Protein AF-A0A3N4JAM5-F1 (afdb_monomer_lite)

pLDDT: mean 72.04, std 20.36, range [35.31, 97.44]

Radius of gyration: 29.3 Å; chains: 1; bounding box: 58×124×59 Å

Sequence (264 aa):
MNDTKEPDPPPESPELLLHPPLLLLQPSLPPPPFHQGQWWFSNKIHTRLTPSQHALLSTRPSPTASHSSSTSSPQPNKCRKLRPWLILSLLPNNKALVICSTTRENRGAAGLSPAQARSFLPIAPTPEFLGRAQVRVVLDERGVFVGRSLVFLEVVRVVCLGVFGGFIGAVGVLGGVEAMEGLERVWKGRREWVEENGGGGGGCDVNGGYTGGGGGGGGRGRGRGRGRGKGRGRGSWRGRGGVSNGSGSGSGSGGSSTCAHKTT

Foldseek 3Di:
DDPPDDDDDDDDDPPDDDDDPPPPPDPPDPADDDDAQFKFKFLQDDDDDDPVRVVLLDLDPPPDPPDDPPPPDPDPPPCSDTWIKGFLAQDPPQKTKIFTKDLRVVCAPVSGDPVSCLQKAAAPPADGDPPHDHQDFPFFPPCPRPRRMITGLVDIAMDHNVRTDHTGGGSDDPPDPSSVVSSVSSVVSNVVSCVVVPVPDPPPPNPPPPPPDPPDDDDDDDDPDDDDDDDDDDDDDDDDDDDDDDDDDDDDDDDDDDDDDDDD

Secondary structure (DSSP, 8-state):
-----PPPPPPPP---------------PPPPPP-TTEEEEESS------HHHHHHH--S----------------------EEEEEEEEETTTEEEEEEEE-GGGTGGGG--HHHHTTEEEBTTSPPBTTB--B--SEETT----S--EEEEEEEEEEEGGG--SEEEESS-TT-HHHHHHHHHHHHHHHHHHHHTTT------S----------------------------------------------------------

Organism: NCBI:txid1336337

Structure (mmCIF, N/CA/C/O backbone):
data_AF-A0A3N4JAM5-F1
#
_entry.id   AF-A0A3N4JAM5-F1
#
loop_
_atom_site.group_PDB
_atom_site.id
_atom_site.type_symbol
_atom_site.label_atom_id
_atom_site.label_alt_id
_atom_site.label_comp_id
_atom_site.label_asym_id
_atom_site.label_entity_id
_atom_site.label_seq_id
_atom_site.pdbx_PDB_ins_code
_atom_site.Cartn_x
_atom_site.Cartn_y
_atom_site.Cartn_z
_atom_site.occupancy
_atom_site.B_iso_or_equiv
_atom_site.auth_seq_id
_atom_site.auth_comp_id
_atom_site.auth_asym_id
_atom_site.auth_atom_id
_atom_site.pdbx_PDB_model_num
ATOM 1 N N . MET A 1 1 ? -29.656 -66.777 -17.138 1.00 51.31 1 MET A N 1
ATOM 2 C CA . MET A 1 1 ? -29.180 -65.856 -16.088 1.00 51.31 1 MET A CA 1
ATOM 3 C C . MET A 1 1 ? -29.737 -64.502 -16.468 1.00 51.31 1 MET A C 1
ATOM 5 O O . MET A 1 1 ? -29.328 -63.975 -17.491 1.00 51.31 1 MET A O 1
ATOM 9 N N . ASN A 1 2 ? -30.790 -64.059 -15.783 1.00 46.81 2 ASN A N 1
ATOM 10 C CA . ASN A 1 2 ? -31.481 -62.818 -16.124 1.00 46.81 2 ASN A CA 1
ATOM 11 C C . ASN A 1 2 ? -30.773 -61.677 -15.394 1.00 46.81 2 ASN A C 1
ATOM 13 O O . ASN A 1 2 ? -30.843 -61.610 -14.170 1.00 46.81 2 ASN A O 1
ATOM 17 N N . ASP A 1 3 ? -30.068 -60.841 -16.154 1.00 56.22 3 ASP A N 1
ATOM 18 C CA . ASP A 1 3 ? -29.455 -59.608 -15.667 1.00 56.22 3 ASP A CA 1
ATOM 19 C C . ASP A 1 3 ? -30.553 -58.607 -15.302 1.00 56.22 3 ASP A C 1
ATOM 21 O O . ASP A 1 3 ? -31.200 -58.000 -16.161 1.00 56.22 3 ASP A O 1
ATOM 25 N N . THR A 1 4 ? -30.781 -58.459 -14.000 1.00 64.19 4 THR A N 1
ATOM 26 C CA . THR A 1 4 ? -31.635 -57.422 -13.428 1.00 64.19 4 THR A CA 1
ATOM 27 C C . THR A 1 4 ? -30.900 -56.091 -13.544 1.00 64.19 4 THR A C 1
ATOM 29 O O . THR A 1 4 ? -30.055 -55.756 -12.717 1.00 64.19 4 THR A O 1
ATOM 32 N N . LYS A 1 5 ? -31.188 -55.351 -14.614 1.00 65.94 5 LYS A N 1
ATOM 33 C CA . LYS A 1 5 ? -30.647 -54.012 -14.848 1.00 65.94 5 LYS A CA 1
ATOM 34 C C . LYS A 1 5 ? -31.355 -53.021 -13.918 1.00 65.94 5 LYS A C 1
ATOM 36 O O . LYS A 1 5 ? -32.565 -52.830 -14.023 1.00 65.94 5 LYS A O 1
ATOM 41 N N . GLU A 1 6 ? -30.600 -52.458 -12.983 1.00 76.56 6 GLU A N 1
ATOM 42 C CA . GLU A 1 6 ? -31.072 -51.485 -11.997 1.00 76.56 6 GLU A CA 1
ATOM 43 C C . GLU A 1 6 ? -31.532 -50.188 -12.703 1.00 76.56 6 GLU A C 1
ATOM 45 O O . GLU A 1 6 ? -30.861 -49.744 -13.640 1.00 76.56 6 GLU A O 1
ATOM 50 N N . PRO A 1 7 ? -32.696 -49.614 -12.343 1.00 78.00 7 PRO A N 1
ATOM 51 C CA . PRO A 1 7 ? -33.226 -48.418 -12.993 1.00 78.00 7 PRO A CA 1
ATOM 52 C C . PRO A 1 7 ? -32.466 -47.151 -12.574 1.00 78.00 7 PRO A C 1
ATOM 54 O O . PRO A 1 7 ? -32.216 -46.935 -11.389 1.00 78.00 7 PRO A O 1
ATOM 57 N N . ASP A 1 8 ? -32.147 -46.298 -13.553 1.00 80.38 8 ASP A N 1
ATOM 58 C CA . ASP A 1 8 ? -31.490 -45.005 -13.334 1.00 80.38 8 ASP A CA 1
ATOM 59 C C . ASP A 1 8 ? -32.331 -44.083 -12.424 1.00 80.38 8 ASP A C 1
ATOM 61 O O . ASP A 1 8 ? -33.561 -44.025 -12.567 1.00 80.38 8 ASP A O 1
ATOM 65 N N . PRO A 1 9 ? -31.693 -43.335 -11.501 1.00 82.62 9 PRO A N 1
ATOM 66 C CA . PRO A 1 9 ? -32.391 -42.414 -10.615 1.00 82.62 9 PRO A CA 1
ATOM 67 C C . PRO A 1 9 ? -33.034 -41.255 -11.400 1.00 82.62 9 PRO A C 1
ATOM 69 O O . PRO A 1 9 ? -32.492 -40.807 -12.416 1.00 82.62 9 PRO A O 1
ATOM 72 N N . PRO A 1 10 ? -34.194 -40.748 -10.943 1.00 80.56 10 PRO A N 1
ATOM 73 C CA . PRO A 1 10 ? -34.916 -39.688 -11.633 1.00 80.56 10 PRO A CA 1
ATOM 74 C C . PRO A 1 10 ? -34.112 -38.376 -11.667 1.00 80.56 10 PRO A C 1
ATOM 76 O O . PRO A 1 10 ? -33.364 -38.089 -10.730 1.00 80.56 10 PRO A O 1
ATOM 79 N N . PRO A 1 11 ? -34.285 -37.553 -12.720 1.00 79.12 11 PRO A N 1
ATOM 80 C CA . PRO A 1 11 ? -33.601 -36.272 -12.847 1.00 79.12 11 PRO A CA 1
ATOM 81 C C . PRO A 1 11 ? -33.993 -35.334 -11.699 1.00 79.12 11 PRO A C 1
ATOM 83 O O . PRO A 1 11 ? -35.179 -35.100 -11.449 1.00 79.12 11 PRO A O 1
ATOM 86 N N . GLU A 1 12 ? -32.983 -34.801 -11.009 1.00 79.25 12 GLU A N 1
ATOM 87 C CA . GLU A 1 12 ? -33.149 -33.812 -9.947 1.00 79.25 12 GLU A CA 1
ATOM 88 C C . GLU A 1 12 ? -33.974 -32.623 -10.454 1.00 79.25 12 GLU A C 1
ATOM 90 O O . GLU A 1 12 ? -33.710 -32.037 -11.508 1.00 79.25 12 GLU A O 1
ATOM 95 N N . SER A 1 13 ? -35.028 -32.295 -9.709 1.00 71.38 13 SER A N 1
ATOM 96 C CA . SER A 1 13 ? -35.907 -31.173 -10.024 1.00 71.38 13 SER A CA 1
ATOM 97 C C . SER A 1 13 ? -35.147 -29.853 -9.842 1.00 71.38 13 SER A C 1
ATOM 99 O O . SER A 1 13 ? -34.449 -29.709 -8.839 1.00 71.38 13 SER A O 1
ATOM 101 N N . PRO A 1 14 ? -35.274 -28.873 -10.757 1.00 69.38 14 PRO A N 1
ATOM 102 C CA . PRO A 1 14 ? -34.606 -27.586 -10.615 1.00 69.38 14 PRO A CA 1
ATOM 103 C C . PRO A 1 14 ? -35.174 -26.857 -9.394 1.00 69.38 14 PRO A C 1
ATOM 105 O O . PRO A 1 14 ? -36.315 -26.390 -9.414 1.00 69.38 14 PRO A O 1
ATOM 108 N N . GLU A 1 15 ? -34.382 -26.786 -8.324 1.00 67.88 15 GLU A N 1
ATOM 109 C CA . GLU A 1 15 ? -34.718 -26.024 -7.128 1.00 67.88 15 GLU A CA 1
ATOM 110 C C . GLU A 1 15 ? -35.013 -24.573 -7.514 1.00 67.88 15 GLU A C 1
ATOM 112 O O . GLU A 1 15 ? -34.177 -23.840 -8.051 1.00 67.88 15 GLU A O 1
ATOM 117 N N . LEU A 1 16 ? -36.259 -24.176 -7.264 1.00 58.62 16 LEU A N 1
ATOM 118 C CA . LEU A 1 16 ? -36.740 -22.819 -7.433 1.00 58.62 16 LEU A CA 1
ATOM 119 C C . LEU A 1 16 ? -35.873 -21.882 -6.594 1.00 58.62 16 LEU A C 1
ATOM 121 O O . LEU A 1 16 ? -35.825 -21.983 -5.370 1.00 58.62 16 LEU A O 1
ATOM 125 N N . LEU A 1 17 ? -35.208 -20.971 -7.303 1.00 53.44 17 LEU A N 1
ATOM 126 C CA . LEU A 1 17 ? -34.390 -19.872 -6.808 1.00 53.44 17 LEU A CA 1
ATOM 127 C C . LEU A 1 17 ? -35.057 -19.176 -5.616 1.00 53.44 17 LEU A C 1
ATOM 129 O O . LEU A 1 17 ? -35.905 -18.296 -5.773 1.00 53.44 17 LEU A O 1
ATOM 133 N N . LEU A 1 18 ? -34.629 -19.575 -4.419 1.00 56.97 18 LEU A N 1
ATOM 134 C CA . LEU A 1 18 ? -34.866 -18.863 -3.176 1.00 56.97 18 LEU A CA 1
ATOM 135 C C . LEU A 1 18 ? -34.446 -17.407 -3.376 1.00 56.97 18 LEU A C 1
ATOM 137 O O . LEU A 1 18 ? -33.312 -17.108 -3.757 1.00 56.97 18 LEU A O 1
ATOM 141 N N . HIS A 1 19 ? -35.409 -16.515 -3.158 1.00 59.00 19 HIS A N 1
ATOM 142 C CA . HIS A 1 19 ? -35.247 -15.072 -3.218 1.00 59.00 19 HIS A CA 1
ATOM 143 C C . HIS A 1 19 ? -33.935 -14.640 -2.545 1.00 59.00 19 HIS A C 1
ATOM 145 O O . HIS A 1 19 ? -33.633 -15.132 -1.453 1.00 59.00 19 HIS A O 1
ATOM 151 N N . PRO A 1 20 ? -33.165 -13.711 -3.150 1.00 61.94 20 PRO A N 1
ATOM 152 C CA . PRO A 1 20 ? -31.975 -13.182 -2.505 1.00 61.94 20 PRO A CA 1
ATOM 153 C C . PRO A 1 20 ? -32.397 -12.646 -1.133 1.00 61.94 20 PRO A C 1
ATOM 155 O O . PRO A 1 20 ? -33.366 -11.878 -1.071 1.00 61.94 20 PRO A O 1
ATOM 158 N N . PRO A 1 21 ? -31.744 -13.071 -0.036 1.00 61.53 21 PRO A N 1
ATOM 159 C CA . PRO A 1 21 ? -32.116 -12.614 1.287 1.00 61.53 21 PRO A CA 1
ATOM 160 C C . PRO A 1 21 ? -32.086 -11.093 1.260 1.00 61.53 21 PRO A C 1
ATOM 162 O O . PRO A 1 21 ? -31.097 -10.489 0.835 1.00 61.53 21 PRO A O 1
ATOM 165 N N . LEU A 1 22 ? -33.202 -10.483 1.663 1.00 55.34 22 LEU A N 1
ATOM 166 C CA . LEU A 1 22 ? -33.263 -9.069 1.980 1.00 55.34 22 LEU A CA 1
ATOM 167 C C . LEU A 1 22 ? -32.175 -8.837 3.026 1.00 55.34 22 LEU A C 1
ATOM 169 O O . LEU A 1 22 ? -32.382 -9.115 4.207 1.00 55.34 22 LEU A O 1
ATOM 173 N N . LEU A 1 23 ? -30.997 -8.398 2.574 1.00 56.84 23 LEU A N 1
ATOM 174 C CA . LEU A 1 23 ? -29.908 -7.911 3.405 1.00 56.84 23 LEU A CA 1
ATOM 175 C C . LEU A 1 23 ? -30.418 -6.622 4.048 1.00 56.84 23 LEU A C 1
ATOM 177 O O . LEU A 1 23 ? -30.133 -5.509 3.607 1.00 56.84 23 LEU A O 1
ATOM 181 N N . LEU A 1 24 ? -31.280 -6.822 5.046 1.00 54.44 24 LEU A N 1
ATOM 182 C CA . LEU A 1 24 ? -31.768 -5.847 5.995 1.00 54.44 24 LEU A CA 1
ATOM 183 C C . LEU A 1 24 ? -30.576 -5.009 6.418 1.00 54.44 24 LEU A C 1
ATOM 185 O O . LEU A 1 24 ? -29.531 -5.567 6.753 1.00 54.44 24 LEU A O 1
ATOM 189 N N . LEU A 1 25 ? -30.756 -3.688 6.352 1.00 57.91 25 LEU A N 1
ATOM 190 C CA . LEU A 1 25 ? -29.804 -2.668 6.767 1.00 57.91 25 LEU A CA 1
ATOM 191 C C . LEU A 1 25 ? -29.197 -3.047 8.125 1.00 57.91 25 LEU A C 1
ATOM 193 O O . LEU A 1 25 ? -29.729 -2.679 9.172 1.00 57.91 25 LEU A O 1
ATOM 197 N N . GLN A 1 26 ? -28.091 -3.790 8.124 1.00 61.03 26 GLN A N 1
ATOM 198 C CA . GLN A 1 26 ? -27.333 -4.001 9.340 1.00 61.03 26 GLN A CA 1
ATOM 199 C C . GLN A 1 26 ? -26.781 -2.626 9.718 1.00 61.03 26 GLN A C 1
ATOM 201 O O . GLN A 1 26 ? -26.143 -1.985 8.872 1.00 61.03 26 GLN A O 1
ATOM 206 N N . PRO A 1 27 ? -27.058 -2.129 10.938 1.00 63.12 27 PRO A N 1
ATOM 207 C CA . PRO A 1 27 ? -26.469 -0.884 11.397 1.00 63.12 27 PRO A CA 1
ATOM 208 C C . PRO A 1 27 ? -24.959 -1.019 11.237 1.00 63.12 27 PRO A C 1
ATOM 210 O O . PRO A 1 27 ? -24.364 -1.976 11.733 1.00 63.12 27 PRO A O 1
ATOM 213 N N . SER A 1 28 ? -24.355 -0.109 10.469 1.00 68.94 28 SER A N 1
ATOM 214 C CA . SER A 1 28 ? -22.925 -0.167 10.196 1.00 68.94 28 SER A CA 1
ATOM 215 C C . SER A 1 28 ? -22.197 -0.130 11.533 1.00 68.94 28 SER A C 1
ATOM 217 O O . SER A 1 28 ? -22.274 0.884 12.235 1.00 68.94 28 SER A O 1
ATOM 219 N N . LEU A 1 29 ? -21.535 -1.231 11.897 1.00 74.44 29 LEU A N 1
ATOM 220 C CA . LEU A 1 29 ? -20.693 -1.281 13.085 1.00 74.44 29 LEU A CA 1
ATOM 221 C C . LEU A 1 29 ? -19.734 -0.081 13.059 1.00 74.44 29 LEU A C 1
ATOM 223 O O . LEU A 1 29 ? -19.284 0.313 11.973 1.00 74.44 29 LEU A O 1
ATOM 227 N N . PRO A 1 30 ? -19.445 0.538 14.218 1.00 81.69 30 PRO A N 1
ATOM 228 C CA . PRO A 1 30 ? -18.490 1.630 14.260 1.00 81.69 30 PRO A CA 1
ATOM 229 C C . PRO A 1 30 ? -17.163 1.157 13.648 1.00 81.69 30 PRO A C 1
ATOM 231 O O . PRO A 1 30 ? -16.768 0.007 13.863 1.00 81.69 30 PRO A O 1
ATOM 234 N N . PRO A 1 31 ? -16.480 2.010 12.865 1.00 80.12 31 PRO A N 1
ATOM 235 C CA . PRO A 1 31 ? -15.214 1.629 12.263 1.00 80.12 31 PRO A CA 1
ATOM 236 C C . PRO A 1 31 ? -14.219 1.233 13.363 1.00 80.12 31 PRO A C 1
ATOM 238 O O . PRO A 1 31 ? -14.199 1.876 14.420 1.00 80.12 31 PRO A O 1
ATOM 241 N N . PRO A 1 32 ? -13.393 0.196 13.136 1.00 86.62 32 PRO A N 1
ATOM 242 C CA . PRO A 1 32 ? -12.414 -0.221 14.125 1.00 86.62 32 PRO A CA 1
ATOM 243 C C . PRO A 1 32 ? -11.432 0.925 14.417 1.00 86.62 32 PRO A C 1
ATOM 245 O O . PRO A 1 32 ? -11.158 1.744 13.531 1.00 86.62 32 PRO A O 1
ATOM 248 N N . PRO A 1 33 ? -10.875 0.994 15.637 1.00 93.00 33 PRO A N 1
ATOM 249 C CA . PRO A 1 33 ? -9.813 1.942 15.943 1.00 93.00 33 PRO A CA 1
ATOM 250 C C . PRO A 1 33 ? -8.622 1.763 14.991 1.00 93.00 33 PRO A C 1
ATOM 252 O O . PRO A 1 33 ? -8.340 0.665 14.500 1.00 93.00 33 PRO A O 1
ATOM 255 N N . PHE A 1 34 ? -7.920 2.867 14.727 1.00 94.25 34 PHE A N 1
ATOM 256 C CA . PHE A 1 34 ? -6.742 2.852 13.868 1.00 94.25 34 PHE A CA 1
ATOM 257 C C . PHE A 1 34 ? -5.577 2.141 14.555 1.00 94.25 34 PHE A C 1
ATOM 259 O O . PHE A 1 34 ? -5.197 2.488 15.671 1.00 94.25 34 PHE A O 1
ATOM 266 N N . HIS A 1 35 ? -4.959 1.211 13.834 1.00 93.31 35 HIS A N 1
ATOM 267 C CA . HIS A 1 35 ? -3.776 0.475 14.258 1.00 93.31 35 HIS A CA 1
ATOM 268 C C . HIS A 1 35 ? -2.744 0.388 13.133 1.00 93.31 35 HIS A C 1
ATOM 270 O O . HIS A 1 35 ? -3.061 0.429 11.941 1.00 93.31 35 HIS A O 1
ATOM 276 N N . GLN A 1 36 ? -1.482 0.247 13.528 1.00 93.69 36 GLN A N 1
ATOM 277 C CA . GLN A 1 36 ? -0.397 -0.102 12.620 1.00 93.69 36 GLN A CA 1
ATOM 278 C C . GLN A 1 36 ? -0.670 -1.470 11.970 1.00 93.69 36 GLN A C 1
ATOM 280 O O . GLN A 1 36 ? -1.171 -2.380 12.624 1.00 93.69 36 GLN A O 1
ATOM 285 N N . GLY A 1 37 ? -0.380 -1.597 10.674 1.00 93.31 37 GLY A N 1
ATOM 286 C CA . GLY A 1 37 ? -0.680 -2.799 9.889 1.00 93.31 37 GLY A CA 1
ATOM 287 C C . GLY A 1 37 ? -2.071 -2.813 9.240 1.00 93.31 37 GLY A C 1
ATOM 288 O O . GLY A 1 37 ? -2.367 -3.712 8.457 1.00 93.31 37 GLY A O 1
ATOM 289 N N . GLN A 1 38 ? -2.932 -1.825 9.496 1.00 94.56 38 GLN A N 1
ATOM 290 C CA . GLN A 1 38 ? -4.255 -1.769 8.868 1.00 94.56 38 GLN A CA 1
ATOM 291 C C . GLN A 1 38 ? -4.242 -1.098 7.489 1.00 94.56 38 GLN A C 1
ATOM 293 O O . GLN A 1 38 ? -3.571 -0.086 7.268 1.00 94.56 38 GLN A O 1
ATOM 298 N N . TRP A 1 39 ? -5.069 -1.626 6.589 1.00 95.56 39 TRP A N 1
ATOM 299 C CA . TRP A 1 39 ? -5.388 -1.069 5.282 1.00 95.56 39 TRP A CA 1
ATOM 300 C C . TRP A 1 39 ? -6.701 -0.291 5.317 1.00 95.56 39 TRP A C 1
ATOM 302 O O . TRP A 1 39 ? -7.737 -0.787 5.762 1.00 95.56 39 TRP A O 1
ATOM 312 N N . TRP A 1 40 ? -6.662 0.915 4.762 1.00 96.44 40 TRP A N 1
ATOM 313 C CA . TRP A 1 40 ? -7.798 1.825 4.699 1.00 96.44 40 TRP A CA 1
ATOM 314 C C . TRP A 1 40 ? -7.927 2.446 3.317 1.00 96.44 40 TRP A C 1
ATOM 316 O O . TRP A 1 40 ? -6.936 2.758 2.653 1.00 96.44 40 TRP A O 1
ATOM 326 N N . PHE A 1 41 ? -9.157 2.691 2.880 1.00 95.94 41 PHE A N 1
ATOM 327 C CA . PHE A 1 41 ? -9.392 3.471 1.676 1.00 95.94 41 PHE A CA 1
ATOM 328 C C . PHE A 1 41 ? -9.230 4.966 1.949 1.00 95.94 41 PHE A C 1
ATOM 330 O O . PHE A 1 41 ? -9.684 5.483 2.966 1.00 95.94 41 PHE A O 1
ATOM 337 N N . SER A 1 42 ? -8.665 5.699 0.992 1.00 94.81 42 SER A N 1
ATOM 338 C CA . SER A 1 42 ? -8.790 7.156 0.949 1.00 94.81 42 SER A CA 1
ATOM 339 C C . SER A 1 42 ? -8.794 7.674 -0.486 1.00 94.81 42 SER A C 1
ATOM 341 O O . SER A 1 42 ? -8.027 7.220 -1.335 1.00 94.81 42 SER A O 1
ATOM 343 N N . ASN A 1 43 ? -9.658 8.653 -0.750 1.00 92.75 43 ASN A N 1
ATOM 344 C CA . ASN A 1 43 ? -9.663 9.479 -1.961 1.00 92.75 43 ASN A CA 1
ATOM 345 C C . ASN A 1 43 ? -9.190 10.920 -1.683 1.00 92.75 43 ASN A C 1
ATOM 347 O O . ASN A 1 43 ? -9.175 11.747 -2.594 1.00 92.75 43 ASN A O 1
ATOM 351 N N . LYS A 1 44 ? -8.825 11.222 -0.428 1.00 92.94 44 LYS A N 1
ATOM 352 C CA . LYS A 1 44 ? -8.402 12.553 0.038 1.00 92.94 44 LYS A CA 1
ATOM 353 C C . LYS A 1 44 ? -6.880 12.711 0.063 1.00 92.94 44 LYS A C 1
ATOM 355 O O . LYS A 1 44 ? -6.382 13.834 0.085 1.00 92.94 44 LYS A O 1
ATOM 360 N N . ILE A 1 45 ? -6.134 11.605 0.056 1.00 91.00 45 ILE A N 1
ATOM 361 C CA . ILE A 1 45 ? -4.670 11.629 0.010 1.00 91.00 45 ILE A CA 1
ATOM 362 C C . ILE A 1 45 ? -4.229 11.853 -1.437 1.00 91.00 45 ILE A C 1
ATOM 364 O O . ILE A 1 45 ? -4.330 10.968 -2.288 1.00 91.00 45 ILE A O 1
ATOM 368 N N . HIS A 1 46 ? -3.732 13.055 -1.720 1.00 85.75 46 HIS A N 1
ATOM 369 C CA . HIS A 1 46 ? -3.190 13.393 -3.030 1.00 85.75 46 HIS A CA 1
ATOM 370 C C . HIS A 1 46 ? -1.711 13.013 -3.123 1.00 85.75 46 HIS A C 1
ATOM 372 O O . HIS A 1 46 ? -0.858 13.572 -2.431 1.00 85.75 46 HIS A O 1
ATOM 378 N N . THR A 1 47 ? -1.388 12.111 -4.045 1.00 82.94 47 THR A N 1
ATOM 379 C CA . THR A 1 47 ? -0.002 11.803 -4.401 1.00 82.94 47 THR A CA 1
ATOM 380 C C . THR A 1 47 ? 0.360 12.522 -5.689 1.00 82.94 47 THR A C 1
ATOM 382 O O . THR A 1 47 ? -0.097 12.150 -6.768 1.00 82.94 47 THR A O 1
ATOM 385 N N . ARG A 1 48 ? 1.210 13.545 -5.583 1.00 81.75 48 ARG A N 1
ATOM 386 C CA . ARG A 1 48 ? 1.980 14.018 -6.735 1.00 81.75 48 ARG A CA 1
ATOM 387 C C . ARG A 1 48 ? 3.142 13.061 -6.932 1.00 81.75 48 ARG A C 1
ATOM 389 O O . ARG A 1 48 ? 3.972 12.927 -6.035 1.00 81.75 48 ARG A O 1
ATOM 396 N N . LEU A 1 49 ? 3.130 12.373 -8.063 1.00 81.25 49 LEU A N 1
ATOM 397 C CA . LEU A 1 49 ? 4.205 11.484 -8.464 1.00 81.25 49 LEU A CA 1
ATOM 398 C C . LEU A 1 49 ? 5.278 12.314 -9.167 1.00 81.25 49 LEU A C 1
ATOM 400 O O . LEU A 1 49 ? 4.956 13.218 -9.942 1.00 81.25 49 LEU A O 1
ATOM 404 N N . THR A 1 50 ? 6.542 12.015 -8.899 1.00 81.44 50 THR A N 1
ATOM 405 C CA . THR A 1 50 ? 7.656 12.573 -9.670 1.00 81.44 50 THR A CA 1
ATOM 406 C C . THR A 1 50 ? 7.583 12.091 -11.128 1.00 81.44 50 THR A C 1
ATOM 408 O O . THR A 1 50 ? 6.923 11.088 -11.416 1.00 81.44 50 THR A O 1
ATOM 411 N N . PRO A 1 51 ? 8.267 12.753 -12.078 1.00 79.19 51 PRO A N 1
ATOM 412 C CA . PRO A 1 51 ? 8.361 12.258 -13.452 1.00 79.19 51 PRO A CA 1
ATOM 413 C C . PRO A 1 51 ? 8.883 10.816 -13.537 1.00 79.19 51 PRO A C 1
ATOM 415 O O . PRO A 1 51 ? 8.326 10.012 -14.282 1.00 79.19 51 PRO A O 1
ATOM 418 N N . SER A 1 52 ? 9.877 10.458 -12.716 1.00 76.88 52 SER A N 1
ATOM 419 C CA . SER A 1 52 ? 10.388 9.085 -12.621 1.00 76.88 52 SER A CA 1
ATOM 420 C C . SER A 1 52 ? 9.311 8.107 -12.144 1.00 76.88 52 SER A C 1
ATOM 422 O O . SER A 1 52 ? 9.084 7.086 -12.782 1.00 76.88 52 SER A O 1
ATOM 424 N N . GLN A 1 53 ? 8.550 8.454 -11.105 1.00 83.56 53 GLN A N 1
ATOM 425 C CA . GLN A 1 53 ? 7.427 7.642 -10.624 1.00 83.56 53 GLN A CA 1
ATOM 426 C C . GLN A 1 53 ? 6.314 7.501 -11.664 1.00 83.56 53 GLN A C 1
ATOM 428 O O . GLN A 1 53 ? 5.721 6.432 -11.813 1.00 83.56 53 GLN A O 1
ATOM 433 N N . HIS A 1 54 ? 6.027 8.571 -12.405 1.00 81.56 54 HIS A N 1
ATOM 434 C CA . HIS A 1 54 ? 5.086 8.528 -13.517 1.00 81.56 54 HIS A CA 1
ATOM 435 C C . HIS A 1 54 ? 5.551 7.577 -14.619 1.00 81.56 54 HIS A C 1
ATOM 437 O O . HIS A 1 54 ? 4.731 6.805 -15.118 1.00 81.56 54 HIS A O 1
ATOM 443 N N . ALA A 1 55 ? 6.840 7.589 -14.961 1.00 77.69 55 ALA A N 1
ATOM 444 C CA . ALA A 1 55 ? 7.426 6.660 -15.922 1.00 77.69 55 ALA A CA 1
ATOM 445 C C . ALA A 1 55 ? 7.373 5.204 -15.424 1.00 77.69 55 ALA A C 1
ATOM 447 O O . ALA A 1 55 ? 7.077 4.298 -16.198 1.00 77.69 55 ALA A O 1
ATOM 448 N N . LEU A 1 56 ? 7.572 4.968 -14.123 1.00 74.50 56 LEU A N 1
ATOM 449 C CA . LEU A 1 56 ? 7.452 3.633 -13.528 1.00 74.50 56 LEU A CA 1
ATOM 450 C C . LEU A 1 56 ? 6.011 3.106 -13.560 1.00 74.50 56 LEU A C 1
ATOM 452 O O . LEU A 1 56 ? 5.776 1.929 -13.838 1.00 74.50 56 LEU A O 1
ATOM 456 N N . LEU A 1 57 ? 5.029 3.966 -13.289 1.00 73.94 57 LEU A N 1
ATOM 457 C CA . LEU A 1 57 ? 3.626 3.555 -13.267 1.00 73.94 57 LEU A CA 1
ATOM 458 C C . LEU A 1 57 ? 3.007 3.446 -14.659 1.00 73.94 57 LEU A C 1
ATOM 460 O O . LEU A 1 57 ? 2.149 2.583 -14.853 1.00 73.94 57 LEU A O 1
ATOM 464 N N . SER A 1 58 ? 3.448 4.255 -15.619 1.00 73.94 58 SER A N 1
ATOM 465 C CA . SER A 1 58 ? 2.937 4.220 -16.991 1.00 73.94 58 SER A CA 1
ATOM 466 C C . SER A 1 58 ? 3.426 2.949 -17.693 1.00 73.94 58 SER A C 1
ATOM 468 O O . SER A 1 58 ? 4.618 2.738 -17.874 1.00 73.94 58 SER A O 1
ATOM 470 N N . THR A 1 59 ? 2.504 2.048 -18.034 1.00 60.47 59 THR A N 1
ATOM 471 C CA . THR A 1 59 ? 2.764 0.829 -18.833 1.00 60.47 59 THR A CA 1
ATOM 472 C C . THR A 1 59 ? 2.929 1.134 -20.308 1.00 60.47 59 THR A C 1
ATOM 474 O O . THR A 1 59 ? 3.477 0.320 -21.048 1.00 60.47 59 THR A O 1
ATOM 477 N N . ARG A 1 60 ? 2.394 2.272 -20.754 1.00 61.72 60 ARG A N 1
ATOM 478 C CA . ARG A 1 60 ? 2.413 2.633 -22.156 1.00 61.72 60 ARG A CA 1
ATOM 479 C C . ARG A 1 60 ? 3.861 2.976 -22.503 1.00 61.72 60 ARG A C 1
ATOM 481 O O . ARG A 1 60 ? 4.369 3.935 -21.916 1.00 61.72 60 ARG A O 1
ATOM 488 N N . PRO A 1 61 ? 4.530 2.229 -23.407 1.00 56.50 61 PRO A N 1
ATOM 489 C CA . PRO A 1 61 ? 5.754 2.734 -24.003 1.00 56.50 61 PRO A CA 1
ATOM 490 C C . PRO A 1 61 ? 5.386 4.113 -24.525 1.00 56.50 61 PRO A C 1
ATOM 492 O O . PRO A 1 61 ? 4.430 4.241 -25.297 1.00 56.50 61 PRO A O 1
ATOM 495 N N . SER A 1 62 ? 6.025 5.148 -23.974 1.00 49.69 62 SER A N 1
ATOM 496 C CA . SER A 1 62 ? 5.829 6.511 -24.451 1.00 49.69 62 SER A CA 1
ATOM 497 C C . SER A 1 62 ? 6.005 6.413 -25.960 1.00 49.69 62 SER A C 1
ATOM 499 O O . SER A 1 62 ? 7.072 5.939 -26.360 1.00 49.69 62 SER A O 1
ATOM 501 N N . PRO A 1 63 ? 4.965 6.683 -26.776 1.00 51.78 63 PRO A N 1
ATOM 502 C CA . PRO A 1 63 ? 5.050 6.465 -28.209 1.00 51.78 63 PRO A CA 1
ATOM 503 C C . PRO A 1 63 ? 6.319 7.166 -28.661 1.00 51.78 63 PRO A C 1
ATOM 505 O O . PRO A 1 63 ? 6.509 8.350 -28.374 1.00 51.78 63 PRO A O 1
ATOM 508 N N . THR A 1 64 ? 7.237 6.370 -29.207 1.00 50.91 64 THR A N 1
ATOM 509 C CA . THR A 1 64 ? 8.525 6.816 -29.727 1.00 50.91 64 THR A CA 1
ATOM 510 C C . THR A 1 64 ? 8.292 8.117 -30.459 1.00 50.91 64 THR A C 1
ATOM 512 O O . THR A 1 64 ? 7.396 8.164 -31.297 1.00 50.91 64 THR A O 1
ATOM 515 N N . ALA A 1 65 ? 9.024 9.153 -30.053 1.00 49.19 65 ALA A N 1
ATOM 516 C CA . ALA A 1 65 ? 8.825 10.551 -30.397 1.00 49.19 65 ALA A CA 1
ATOM 517 C C . ALA A 1 65 ? 8.689 10.797 -31.912 1.00 49.19 65 ALA A C 1
ATOM 519 O O . ALA A 1 65 ? 9.605 11.279 -32.564 1.00 49.19 65 ALA A O 1
ATOM 520 N N . SER A 1 66 ? 7.529 10.507 -32.490 1.00 48.47 66 SER A N 1
ATOM 521 C CA . SER A 1 66 ? 7.171 10.909 -33.839 1.00 48.47 66 SER A CA 1
ATOM 522 C C . SER A 1 66 ? 6.592 12.315 -33.742 1.00 48.47 66 SER A C 1
ATOM 524 O O . SER A 1 66 ? 5.381 12.488 -33.671 1.00 48.47 66 SER A O 1
ATOM 526 N N . HIS A 1 67 ? 7.490 13.294 -33.611 1.00 46.78 67 HIS A N 1
ATOM 527 C CA . HIS A 1 67 ? 7.403 14.690 -34.066 1.00 46.78 67 HIS A CA 1
ATOM 528 C C . HIS A 1 67 ? 6.038 15.417 -34.125 1.00 46.78 67 HIS A C 1
ATOM 530 O O . HIS A 1 67 ? 5.865 16.306 -34.953 1.00 46.78 67 HIS A O 1
ATOM 536 N N . SER A 1 68 ? 5.076 15.147 -33.242 1.00 46.97 68 SER A N 1
ATOM 537 C CA . SER A 1 68 ? 3.895 16.002 -33.101 1.00 46.97 68 SER A CA 1
ATOM 538 C C . SER A 1 68 ? 4.144 17.012 -31.984 1.00 46.97 68 SER A C 1
ATOM 540 O O . SER A 1 68 ? 3.998 16.710 -30.799 1.00 46.97 68 SER A O 1
ATOM 542 N N . SER A 1 69 ? 4.532 18.221 -32.377 1.00 50.66 69 SER A N 1
ATOM 543 C CA . SER A 1 69 ? 4.717 19.427 -31.563 1.00 50.66 69 SER A CA 1
ATOM 544 C C . SER A 1 69 ? 3.403 19.964 -30.968 1.00 50.66 69 SER A C 1
ATOM 546 O O . SER A 1 69 ? 3.141 21.164 -30.977 1.00 50.66 69 SER A O 1
ATOM 548 N N . SER A 1 70 ? 2.551 19.094 -30.423 1.00 47.72 70 SER A N 1
ATOM 549 C CA . SER A 1 70 ? 1.411 19.532 -29.628 1.00 47.72 70 SER A CA 1
ATOM 550 C C . SER A 1 70 ? 1.892 19.812 -28.209 1.00 47.72 70 SER A C 1
ATOM 552 O O . SER A 1 70 ? 2.102 18.899 -27.411 1.00 47.72 70 SER A O 1
ATOM 554 N N . THR A 1 71 ? 2.059 21.094 -27.902 1.00 48.56 71 THR A N 1
ATOM 555 C CA . THR A 1 71 ? 2.186 21.694 -26.569 1.00 48.56 71 THR A CA 1
ATOM 556 C C . THR A 1 71 ? 0.935 21.412 -25.727 1.00 48.56 71 THR A C 1
ATOM 558 O O . THR A 1 71 ? 0.187 22.308 -25.346 1.00 48.56 71 THR A O 1
ATOM 561 N N . SER A 1 72 ? 0.661 20.142 -25.424 1.00 47.41 72 SER A N 1
ATOM 562 C CA . SER A 1 72 ? -0.359 19.787 -24.446 1.00 47.41 72 SER A CA 1
ATOM 563 C C . SER A 1 72 ? 0.209 20.100 -23.069 1.00 47.41 72 SER A C 1
ATOM 565 O O . SER A 1 72 ? 1.118 19.417 -22.591 1.00 47.41 72 SER A O 1
ATOM 567 N N . SER A 1 73 ? -0.298 21.167 -22.455 1.00 49.94 73 SER A N 1
ATOM 568 C CA . SER A 1 73 ? 0.017 21.523 -21.076 1.00 49.94 73 SER A CA 1
ATOM 569 C C . SER A 1 73 ? -0.158 20.300 -20.163 1.00 49.94 73 SER A C 1
ATOM 571 O O . SER A 1 73 ? -1.064 19.491 -20.396 1.00 49.94 73 SER A O 1
ATOM 573 N N . PRO A 1 74 ? 0.701 20.117 -19.143 1.00 51.38 74 PRO A N 1
ATOM 574 C CA . PRO A 1 74 ? 0.589 18.997 -18.219 1.00 51.38 74 PRO A CA 1
ATOM 575 C C . PRO A 1 74 ? -0.776 19.076 -17.536 1.00 51.38 74 PRO A C 1
ATOM 577 O O . PRO A 1 74 ? -0.988 19.899 -16.643 1.00 51.38 74 PRO A O 1
ATOM 580 N N . GLN A 1 75 ? -1.734 18.260 -17.988 1.00 50.38 75 GLN A N 1
ATOM 581 C CA . GLN A 1 75 ? -3.046 18.231 -17.362 1.00 50.38 75 GLN A CA 1
ATOM 582 C C . GLN A 1 75 ? -2.846 17.840 -15.894 1.00 50.38 75 GLN A C 1
ATOM 584 O O . GLN A 1 75 ? -2.229 16.807 -15.612 1.00 50.38 75 GLN A O 1
ATOM 589 N N . PRO A 1 76 ? -3.345 18.642 -14.938 1.00 54.97 76 PRO A N 1
ATOM 590 C CA . PRO A 1 76 ? -3.233 18.301 -13.533 1.00 54.97 76 PRO A CA 1
ATOM 591 C C . PRO A 1 76 ? -3.914 16.949 -13.322 1.00 54.97 76 PRO A C 1
ATOM 593 O O . PRO A 1 76 ? -5.073 16.781 -13.698 1.00 54.97 76 PRO A O 1
ATOM 596 N N . ASN A 1 77 ? -3.192 15.980 -12.752 1.00 48.12 77 ASN A N 1
ATOM 597 C CA . ASN A 1 77 ? -3.702 14.639 -12.465 1.00 48.12 77 ASN A CA 1
ATOM 598 C C . ASN A 1 77 ? -4.996 14.720 -11.633 1.00 48.12 77 ASN A C 1
ATOM 600 O O . ASN A 1 77 ? -4.958 14.762 -10.405 1.00 48.12 77 ASN A O 1
ATOM 604 N N . LYS A 1 78 ? -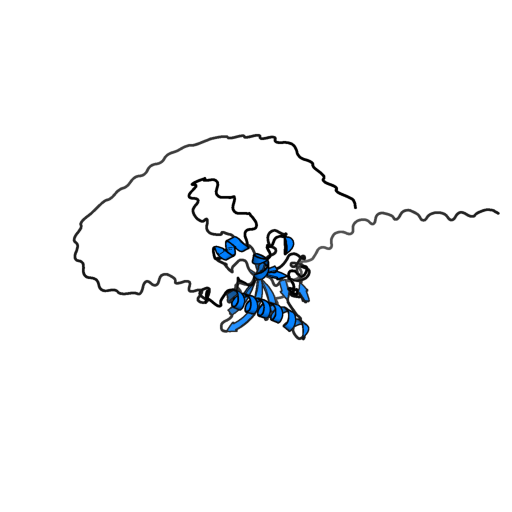6.163 14.696 -12.288 1.00 48.41 78 LYS A N 1
ATOM 605 C CA . LYS A 1 78 ? -7.500 14.685 -11.657 1.00 48.41 78 LYS A CA 1
ATOM 606 C C . LYS A 1 78 ? -7.872 13.306 -11.105 1.00 48.41 78 LYS A C 1
ATOM 608 O O . LYS A 1 78 ? -9.041 12.952 -10.991 1.00 48.41 78 LYS A O 1
ATOM 613 N N . CYS A 1 79 ? -6.884 12.490 -10.767 1.00 49.50 79 CYS A N 1
ATOM 614 C CA . CYS A 1 79 ? -7.095 11.113 -10.368 1.00 49.50 79 CYS A CA 1
ATOM 615 C C . CYS A 1 79 ? -7.385 11.044 -8.860 1.00 49.50 79 CYS A C 1
ATOM 617 O O . CYS A 1 79 ? -6.576 10.530 -8.090 1.00 49.50 79 CYS A O 1
ATOM 619 N N . ARG A 1 80 ? -8.556 11.551 -8.440 1.00 66.44 80 ARG A N 1
ATOM 620 C CA . ARG A 1 80 ? -9.151 11.355 -7.096 1.00 66.44 80 ARG A CA 1
ATOM 621 C C . ARG A 1 80 ? -9.650 9.913 -6.906 1.00 66.44 80 ARG A C 1
ATOM 623 O O . ARG A 1 80 ? -10.738 9.679 -6.385 1.00 66.44 80 ARG A O 1
ATOM 630 N N . LYS A 1 81 ? -8.903 8.932 -7.416 1.00 81.00 81 LYS A N 1
ATOM 631 C CA . LYS A 1 81 ? -9.272 7.521 -7.298 1.00 81.00 81 LYS A CA 1
ATOM 632 C C . LYS A 1 81 ? -9.159 7.113 -5.835 1.00 81.00 81 LYS A C 1
ATOM 634 O O . LYS A 1 81 ? -8.190 7.473 -5.168 1.00 81.00 81 LYS A O 1
ATOM 639 N N . LEU A 1 82 ? -10.152 6.367 -5.362 1.00 88.56 82 LEU A N 1
ATOM 640 C CA . LEU A 1 82 ? -10.101 5.698 -4.071 1.00 88.56 82 LEU A CA 1
ATOM 641 C C . LEU A 1 82 ? -8.926 4.713 -4.095 1.00 88.56 82 LEU A C 1
ATOM 643 O O . LEU A 1 82 ? -8.852 3.872 -4.991 1.00 88.56 82 LEU A O 1
ATOM 647 N N . ARG A 1 83 ? -7.980 4.856 -3.166 1.00 92.44 83 ARG A N 1
ATOM 648 C CA . ARG A 1 83 ? -6.775 4.017 -3.100 1.00 92.44 83 ARG A CA 1
ATOM 649 C C . ARG A 1 83 ? -6.667 3.338 -1.738 1.00 92.44 83 ARG A C 1
ATOM 651 O O . ARG A 1 83 ? -7.026 3.981 -0.750 1.00 92.44 83 ARG A O 1
ATOM 658 N N . PRO A 1 84 ? -6.176 2.090 -1.670 1.00 95.56 84 PRO A N 1
ATOM 659 C CA . PRO A 1 84 ? -5.838 1.458 -0.403 1.00 95.56 84 PRO A CA 1
ATOM 660 C C . PRO A 1 84 ? -4.490 1.978 0.115 1.00 95.56 84 PRO A C 1
ATOM 662 O O . PRO A 1 84 ? -3.496 2.008 -0.621 1.00 95.56 84 PRO A O 1
ATOM 665 N N . TRP A 1 85 ? -4.466 2.351 1.389 1.00 96.88 85 TRP A N 1
ATOM 666 C CA . TRP A 1 85 ? -3.313 2.865 2.122 1.00 96.88 85 TRP A CA 1
ATOM 667 C C . TRP A 1 85 ? -3.057 2.015 3.359 1.00 96.88 85 TRP A C 1
ATOM 669 O O . TRP A 1 85 ? -3.980 1.772 4.133 1.00 96.88 85 TRP A O 1
ATOM 679 N N . LEU A 1 86 ? -1.811 1.592 3.545 1.00 96.44 86 LEU A N 1
ATOM 680 C CA . LEU A 1 86 ? -1.369 0.836 4.712 1.00 96.44 86 LEU A CA 1
ATOM 681 C C . LEU A 1 86 ? -0.790 1.785 5.751 1.00 96.44 86 LEU A C 1
ATOM 683 O O . LEU A 1 86 ? 0.100 2.575 5.431 1.00 96.44 86 LEU A O 1
ATOM 687 N N . ILE A 1 87 ? -1.260 1.674 6.992 1.00 96.31 87 ILE A N 1
ATOM 688 C CA . ILE A 1 87 ? -0.695 2.383 8.140 1.00 96.31 87 ILE A CA 1
ATOM 689 C C . ILE A 1 87 ? 0.596 1.686 8.564 1.00 96.31 87 ILE A C 1
ATOM 691 O O . ILE A 1 87 ? 0.572 0.582 9.104 1.00 96.31 87 ILE A O 1
ATOM 695 N N . LEU A 1 88 ? 1.731 2.346 8.335 1.00 94.62 88 LEU A N 1
ATOM 696 C CA . LEU A 1 88 ? 3.046 1.852 8.737 1.00 94.62 88 LEU A CA 1
ATOM 697 C C . LEU A 1 88 ? 3.366 2.158 10.196 1.00 94.62 88 LEU A C 1
ATOM 699 O O . LEU A 1 88 ? 4.046 1.374 10.846 1.00 94.62 88 LEU A O 1
ATOM 703 N N . SER A 1 89 ? 2.929 3.317 10.684 1.00 94.69 89 SER A N 1
ATOM 704 C CA . SER A 1 89 ? 3.157 3.777 12.053 1.00 94.69 89 SER A CA 1
ATOM 705 C C . SER A 1 89 ? 2.143 4.866 12.399 1.00 94.69 89 SER A C 1
ATOM 707 O O . SER A 1 89 ? 1.809 5.704 11.554 1.00 94.69 89 SER A O 1
ATOM 709 N N . LEU A 1 90 ? 1.644 4.852 13.634 1.00 95.44 90 LEU A N 1
ATOM 710 C CA . LEU A 1 90 ? 0.830 5.933 14.182 1.00 95.44 90 LEU A CA 1
ATOM 711 C C . LEU A 1 90 ? 1.751 6.999 14.772 1.00 95.44 90 LEU A C 1
ATOM 713 O O . LEU A 1 90 ? 2.708 6.691 15.476 1.00 95.44 90 LEU A O 1
ATOM 717 N N . LEU A 1 91 ? 1.456 8.258 14.474 1.00 96.75 91 LEU A N 1
ATOM 718 C CA . LEU A 1 91 ? 2.245 9.408 14.895 1.00 96.75 91 LEU A CA 1
ATOM 719 C C . LEU A 1 91 ? 1.411 10.291 15.840 1.00 96.75 91 LEU A C 1
ATOM 721 O O . LEU A 1 91 ? 0.177 10.274 15.773 1.00 96.75 91 LEU A O 1
ATOM 725 N N . PRO A 1 92 ? 2.052 11.120 16.685 1.00 96.06 92 PRO A N 1
ATOM 726 C CA . PRO A 1 92 ? 1.344 12.105 17.499 1.00 96.06 92 PRO A CA 1
ATOM 727 C C . PRO A 1 92 ? 0.449 13.037 16.665 1.00 96.06 92 PRO A C 1
ATOM 729 O O . PRO A 1 92 ? 0.653 13.218 15.460 1.00 96.06 92 PRO A O 1
ATOM 732 N N . ASN A 1 93 ? -0.507 13.698 17.324 1.00 95.50 93 ASN A N 1
ATOM 733 C CA . ASN A 1 93 ? -1.426 14.672 16.714 1.00 95.50 93 ASN A CA 1
ATOM 734 C C . ASN A 1 93 ? -2.373 14.076 15.656 1.00 95.50 93 ASN A C 1
ATOM 736 O O . ASN A 1 93 ? -2.625 14.706 14.627 1.00 95.50 93 ASN A O 1
ATOM 740 N N . ASN A 1 94 ? -2.900 12.871 15.901 1.00 95.56 94 ASN A N 1
ATOM 741 C CA . ASN A 1 94 ? -3.827 12.176 14.998 1.00 95.56 94 ASN A CA 1
ATOM 742 C C . ASN A 1 94 ? -3.272 12.026 13.573 1.00 95.56 94 ASN A C 1
ATOM 744 O O . ASN A 1 94 ? -3.997 12.209 12.588 1.00 95.56 94 ASN A O 1
ATOM 748 N N . LYS A 1 95 ? -1.977 11.715 13.457 1.00 97.44 95 LYS A N 1
ATOM 749 C CA . LYS A 1 95 ? -1.297 11.483 12.182 1.00 97.44 95 LYS A CA 1
ATOM 750 C C . LYS A 1 95 ? -0.876 10.024 12.043 1.00 97.44 95 LYS A C 1
ATOM 752 O O . LYS A 1 95 ? -0.748 9.297 13.020 1.00 97.44 95 LYS A O 1
ATOM 757 N N . ALA A 1 96 ? -0.631 9.607 10.812 1.00 97.19 96 ALA A N 1
ATOM 758 C CA . ALA A 1 96 ? -0.083 8.301 10.488 1.00 97.19 96 ALA A CA 1
ATOM 759 C C . ALA A 1 96 ? 0.932 8.418 9.354 1.00 97.19 96 ALA A C 1
ATOM 761 O O . ALA A 1 96 ? 0.731 9.187 8.410 1.00 97.19 96 ALA A O 1
ATOM 762 N N . LEU A 1 97 ? 1.999 7.630 9.443 1.00 96.75 97 LEU A N 1
ATOM 763 C CA . LEU A 1 97 ? 2.873 7.336 8.319 1.00 96.75 97 LEU A CA 1
ATOM 764 C C . LEU A 1 97 ? 2.240 6.204 7.514 1.00 96.75 97 LEU A C 1
ATOM 766 O O . LEU A 1 97 ? 1.984 5.129 8.055 1.00 96.75 97 LEU A O 1
ATOM 770 N N . VAL A 1 98 ? 1.990 6.439 6.232 1.00 96.44 98 VAL A N 1
ATOM 771 C CA . VAL A 1 98 ? 1.289 5.498 5.362 1.00 96.44 98 VAL A CA 1
ATOM 772 C C . VAL A 1 98 ? 2.009 5.252 4.053 1.00 96.44 98 VAL A C 1
ATOM 774 O O . VAL A 1 98 ? 2.754 6.107 3.569 1.00 96.44 98 VAL A O 1
ATOM 777 N N . ILE A 1 99 ? 1.733 4.092 3.462 1.00 96.06 99 ILE A N 1
ATOM 778 C CA . ILE A 1 99 ? 2.235 3.689 2.149 1.00 96.06 99 ILE A CA 1
ATOM 779 C C . ILE A 1 99 ? 1.089 3.272 1.226 1.00 96.06 99 ILE A C 1
ATOM 781 O O . ILE A 1 99 ? 0.088 2.703 1.663 1.00 96.06 99 ILE A O 1
ATOM 785 N N . CYS A 1 100 ? 1.209 3.609 -0.055 1.00 94.38 100 CYS A N 1
ATOM 786 C CA . CYS A 1 100 ? 0.161 3.374 -1.047 1.00 94.38 100 CYS A CA 1
ATOM 787 C C . CYS A 1 100 ? 0.237 1.955 -1.633 1.00 94.38 100 CYS A C 1
ATOM 789 O O . CYS A 1 100 ? 1.327 1.420 -1.845 1.00 94.38 100 CYS A O 1
ATOM 791 N N . SER A 1 101 ? -0.913 1.388 -2.001 1.00 93.38 101 SER A N 1
ATOM 792 C CA . SER A 1 101 ? -0.990 0.205 -2.871 1.00 93.38 101 SER A CA 1
ATOM 793 C C . SER A 1 101 ? -1.597 0.511 -4.242 1.00 93.38 101 SER A C 1
ATOM 795 O O . SER A 1 101 ? -2.202 1.561 -4.484 1.00 93.38 101 SER A O 1
ATOM 797 N N . THR A 1 102 ? -1.411 -0.419 -5.174 1.00 89.44 102 THR A N 1
ATOM 798 C CA . THR A 1 102 ? -1.904 -0.336 -6.550 1.00 89.44 102 THR A CA 1
ATOM 799 C C . THR A 1 102 ? -2.175 -1.728 -7.117 1.00 89.44 102 THR A C 1
ATOM 801 O O . THR A 1 102 ? -1.504 -2.683 -6.753 1.00 89.44 102 THR A O 1
ATOM 804 N N . THR A 1 103 ? -3.122 -1.846 -8.047 1.00 81.56 103 THR A N 1
ATOM 805 C CA . THR A 1 103 ? -3.369 -3.071 -8.839 1.00 81.56 103 THR A CA 1
ATOM 806 C C . THR A 1 103 ? -2.827 -2.981 -10.271 1.00 81.56 103 THR A C 1
ATOM 808 O O . THR A 1 103 ? -3.052 -3.878 -11.081 1.00 81.56 103 THR A O 1
ATOM 811 N N . ARG A 1 104 ? -2.164 -1.857 -10.596 1.00 66.56 104 ARG A N 1
ATOM 812 C CA . ARG A 1 104 ? -1.588 -1.461 -11.896 1.00 66.56 104 ARG A CA 1
ATOM 813 C C . ARG A 1 104 ? -2.277 -2.092 -13.117 1.00 66.56 104 ARG A C 1
ATOM 815 O O . ARG A 1 104 ? -1.862 -3.139 -13.604 1.00 66.56 104 ARG A O 1
ATOM 822 N N . GLU A 1 105 ? -3.322 -1.424 -13.615 1.00 67.81 105 GLU A N 1
ATOM 823 C CA . GLU A 1 105 ? -4.046 -1.790 -14.852 1.00 67.81 105 GLU A CA 1
ATOM 824 C C . GLU A 1 105 ? -4.446 -3.272 -14.942 1.00 67.81 105 GLU A C 1
ATOM 826 O O . GLU A 1 105 ? -4.538 -3.827 -16.033 1.00 67.81 105 GLU A O 1
ATOM 831 N N . ASN A 1 106 ? -4.666 -3.931 -13.800 1.00 70.12 106 ASN A N 1
ATOM 832 C CA . ASN A 1 106 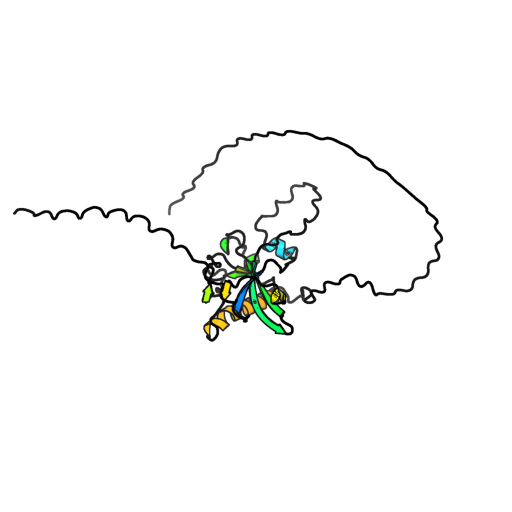? -4.976 -5.357 -13.723 1.00 70.12 106 ASN A CA 1
ATOM 833 C C . ASN A 1 106 ? -3.889 -6.278 -14.311 1.00 70.12 106 ASN A C 1
ATOM 835 O O . ASN A 1 106 ? -4.186 -7.425 -14.638 1.00 70.12 106 ASN A O 1
ATOM 839 N N . ARG A 1 107 ? -2.638 -5.815 -14.426 1.00 77.25 107 ARG A N 1
ATOM 840 C CA . ARG A 1 107 ? -1.505 -6.634 -14.897 1.00 77.25 107 ARG A CA 1
ATOM 841 C C . ARG A 1 107 ? -0.645 -7.192 -13.763 1.00 77.25 107 ARG A C 1
ATOM 843 O O . ARG A 1 107 ? 0.102 -8.138 -13.993 1.00 77.25 107 ARG A O 1
ATOM 850 N N . GLY A 1 108 ? -0.741 -6.631 -12.555 1.00 81.62 108 GLY A N 1
ATOM 851 C CA . GLY A 1 108 ? 0.060 -7.067 -11.407 1.00 81.62 108 GLY A CA 1
ATOM 852 C C . GLY A 1 108 ? 1.563 -7.078 -11.715 1.00 81.62 108 GLY A C 1
ATOM 853 O O . GLY A 1 108 ? 2.076 -6.158 -12.359 1.00 81.62 108 GLY A O 1
ATOM 854 N N . ALA A 1 109 ? 2.255 -8.134 -11.280 1.00 82.88 109 ALA A N 1
ATOM 855 C CA . ALA A 1 109 ? 3.692 -8.318 -11.491 1.00 82.88 109 ALA A CA 1
ATOM 856 C C . ALA A 1 109 ? 4.079 -8.522 -12.966 1.00 82.88 109 ALA A C 1
ATOM 858 O O . ALA A 1 109 ? 5.105 -8.011 -13.406 1.00 82.88 109 ALA A O 1
ATOM 859 N N . ALA A 1 110 ? 3.230 -9.192 -13.755 1.00 85.25 110 ALA A N 1
ATOM 860 C CA . ALA A 1 110 ? 3.506 -9.510 -15.159 1.00 85.25 110 ALA A CA 1
ATOM 861 C C . ALA A 1 110 ? 3.654 -8.263 -16.050 1.00 85.25 110 ALA A C 1
ATOM 863 O O . ALA A 1 110 ? 4.244 -8.322 -17.124 1.00 85.25 110 ALA A O 1
ATOM 864 N N . GLY A 1 111 ? 3.118 -7.117 -15.617 1.00 82.69 111 GLY A N 1
ATOM 865 C CA . GLY A 1 111 ? 3.264 -5.855 -16.338 1.00 82.69 111 GLY A CA 1
ATOM 866 C C . GLY A 1 111 ? 4.556 -5.091 -16.039 1.00 82.69 111 GLY A C 1
ATOM 867 O O . GLY A 1 111 ? 4.767 -4.042 -16.650 1.00 82.69 111 GLY A O 1
ATOM 868 N N . LEU A 1 112 ? 5.365 -5.520 -15.067 1.00 85.81 112 LEU A N 1
ATOM 869 C CA . LEU A 1 112 ? 6.529 -4.773 -14.588 1.00 85.81 112 LEU A CA 1
ATOM 870 C C . LEU A 1 112 ? 7.806 -5.237 -15.286 1.00 85.81 112 LEU A C 1
ATOM 872 O O . LEU A 1 112 ? 8.107 -6.426 -15.333 1.00 85.81 112 LEU A O 1
ATOM 876 N N . SER A 1 113 ? 8.604 -4.282 -15.764 1.00 88.19 113 SER A N 1
ATOM 877 C CA . SER A 1 113 ? 10.005 -4.567 -16.089 1.00 88.19 113 SER A CA 1
ATOM 878 C C . SER A 1 113 ? 10.794 -4.910 -14.815 1.00 88.19 113 SER A C 1
ATOM 880 O O . SER A 1 113 ? 10.422 -4.449 -13.730 1.00 88.19 113 SER A O 1
ATOM 882 N N . PRO A 1 114 ? 11.922 -5.637 -14.915 1.00 88.25 114 PRO A N 1
ATOM 883 C CA . PRO A 1 114 ? 12.766 -5.932 -13.757 1.00 88.25 114 PRO A CA 1
ATOM 884 C C . PRO A 1 114 ? 13.211 -4.686 -12.981 1.00 88.25 114 PRO A C 1
ATOM 886 O O . PRO A 1 114 ? 13.277 -4.714 -11.756 1.00 88.25 114 PRO A O 1
ATOM 889 N N . ALA A 1 115 ? 13.461 -3.571 -13.677 1.00 86.06 115 ALA A N 1
ATOM 890 C CA . ALA A 1 115 ? 13.800 -2.300 -13.042 1.00 86.06 115 ALA A CA 1
ATOM 891 C C . ALA A 1 115 ? 12.612 -1.722 -12.251 1.00 86.06 115 ALA A C 1
ATOM 893 O O . ALA A 1 115 ? 12.771 -1.324 -11.101 1.00 86.06 115 ALA A O 1
ATOM 894 N N . GLN A 1 116 ? 11.405 -1.737 -12.832 1.00 88.06 116 GLN A N 1
ATOM 895 C CA . GLN A 1 116 ? 10.186 -1.268 -12.159 1.00 88.06 116 GLN A CA 1
ATOM 896 C C . GLN A 1 116 ? 9.823 -2.126 -10.950 1.00 88.06 116 GLN A C 1
ATOM 898 O O . GLN A 1 116 ? 9.391 -1.602 -9.928 1.00 88.06 116 GLN A O 1
ATOM 903 N N . ALA A 1 117 ? 9.996 -3.439 -11.061 1.00 90.12 117 ALA A N 1
ATOM 904 C CA . ALA A 1 117 ? 9.641 -4.405 -10.033 1.00 90.12 117 ALA A CA 1
ATOM 905 C C . ALA A 1 117 ? 10.351 -4.155 -8.686 1.00 90.12 117 ALA A C 1
ATOM 907 O O . ALA A 1 117 ? 9.782 -4.451 -7.635 1.00 90.12 117 ALA A O 1
ATOM 908 N N . ARG A 1 118 ? 11.525 -3.508 -8.688 1.00 90.06 118 ARG A N 1
ATOM 909 C CA . ARG A 1 118 ? 12.245 -3.096 -7.466 1.00 90.06 118 ARG A CA 1
ATOM 910 C C . ARG A 1 118 ? 11.499 -2.066 -6.624 1.00 90.06 118 ARG A C 1
ATOM 912 O O . ARG A 1 118 ? 11.737 -1.960 -5.422 1.00 90.06 118 ARG A O 1
ATOM 919 N N . SER A 1 119 ? 10.556 -1.343 -7.212 1.00 91.62 119 SER A N 1
ATOM 920 C CA . SER A 1 119 ? 9.732 -0.369 -6.498 1.00 91.62 119 SER A CA 1
ATOM 921 C C . SER A 1 119 ? 8.461 -0.982 -5.900 1.00 91.62 119 SER A C 1
ATOM 923 O O . SER A 1 119 ? 7.665 -0.255 -5.306 1.00 91.62 119 SER A O 1
ATOM 925 N N . PHE A 1 120 ? 8.245 -2.298 -6.028 1.00 94.25 120 PHE A N 1
ATOM 926 C CA . PHE A 1 120 ? 7.014 -2.956 -5.585 1.00 94.25 120 PHE A CA 1
ATOM 927 C C . PHE A 1 120 ? 7.257 -4.190 -4.715 1.00 94.25 120 PHE A C 1
ATOM 929 O O . PHE A 1 120 ? 8.246 -4.902 -4.885 1.00 94.25 120 PHE A O 1
ATOM 936 N N . LEU A 1 121 ? 6.308 -4.469 -3.818 1.00 95.06 121 LEU A N 1
ATOM 937 C CA . LEU A 1 121 ? 6.169 -5.766 -3.146 1.00 95.06 121 LEU A CA 1
ATOM 938 C C . LEU A 1 121 ? 4.818 -6.399 -3.504 1.00 95.06 121 LEU A C 1
ATOM 940 O O . LEU A 1 121 ? 3.816 -5.673 -3.513 1.00 95.06 121 LEU A O 1
ATOM 944 N N . PRO A 1 122 ? 4.757 -7.717 -3.772 1.00 95.31 122 PRO A N 1
ATOM 945 C CA . PRO A 1 122 ? 3.490 -8.404 -3.982 1.00 95.31 122 PRO A CA 1
ATOM 946 C C . PRO A 1 122 ? 2.665 -8.441 -2.694 1.00 95.31 122 PRO A C 1
ATOM 948 O O . PRO A 1 122 ? 3.206 -8.664 -1.615 1.00 95.31 122 PRO A O 1
ATOM 951 N N . ILE A 1 123 ? 1.354 -8.223 -2.799 1.00 95.12 123 ILE A N 1
ATOM 952 C CA . ILE A 1 123 ? 0.388 -8.420 -1.709 1.00 95.12 123 ILE A CA 1
ATOM 953 C C . ILE A 1 123 ? -0.383 -9.701 -2.010 1.00 95.12 123 ILE A C 1
ATOM 955 O O . ILE A 1 123 ? -0.958 -9.810 -3.097 1.00 95.12 123 ILE A O 1
ATOM 959 N N . ALA A 1 124 ? -0.415 -10.650 -1.073 1.00 92.75 124 ALA A N 1
ATOM 960 C CA . ALA A 1 124 ? -1.139 -11.908 -1.238 1.00 92.75 124 ALA A CA 1
ATOM 961 C C . ALA A 1 124 ? -2.603 -11.649 -1.669 1.00 92.75 124 ALA A C 1
ATOM 963 O O . ALA A 1 124 ? -3.219 -10.709 -1.163 1.00 92.75 124 ALA A O 1
ATOM 964 N N . PRO A 1 125 ? -3.155 -12.425 -2.622 1.00 93.81 125 PRO A N 1
ATOM 965 C CA . PRO A 1 125 ? -2.599 -13.638 -3.229 1.00 93.81 125 PRO A CA 1
ATOM 966 C C . PRO A 1 125 ? -1.738 -13.384 -4.485 1.00 93.81 125 PRO A C 1
ATOM 968 O O . PRO A 1 125 ? -1.631 -14.246 -5.352 1.00 93.81 125 PRO A O 1
ATOM 971 N N . THR A 1 126 ? -1.161 -12.190 -4.654 1.00 94.31 126 THR A N 1
ATOM 972 C CA . THR A 1 126 ? -0.293 -11.900 -5.808 1.00 94.31 126 THR A CA 1
ATOM 973 C C . THR A 1 126 ? 0.972 -12.749 -5.713 1.00 94.31 126 THR A C 1
ATOM 975 O O . THR A 1 126 ? 1.635 -12.667 -4.678 1.00 94.31 126 THR A O 1
ATOM 978 N N . PRO A 1 127 ? 1.340 -13.510 -6.762 1.00 93.56 127 PRO A N 1
ATOM 979 C CA . PRO A 1 127 ? 2.535 -14.339 -6.730 1.00 93.56 127 PRO A CA 1
ATOM 980 C C . PRO A 1 127 ? 3.800 -13.530 -6.449 1.00 93.56 127 PRO A C 1
ATOM 982 O O . PRO A 1 127 ? 3.939 -12.379 -6.876 1.00 93.56 127 PRO A O 1
ATOM 985 N N . GLU A 1 128 ? 4.732 -14.170 -5.756 1.00 94.38 128 GLU A N 1
ATOM 986 C CA . GLU A 1 128 ? 6.077 -13.651 -5.540 1.00 94.38 128 GLU A CA 1
ATOM 987 C C . GLU A 1 128 ? 6.809 -13.476 -6.876 1.00 94.38 128 GLU A C 1
ATOM 989 O O . GLU A 1 128 ? 6.597 -14.230 -7.829 1.00 94.38 128 GLU A O 1
ATOM 994 N N . PHE A 1 129 ? 7.673 -12.465 -6.970 1.00 92.81 129 PHE A N 1
ATOM 995 C CA . PHE A 1 129 ? 8.446 -12.199 -8.184 1.00 92.81 129 PHE A CA 1
ATOM 996 C C . PHE A 1 129 ? 9.819 -11.627 -7.845 1.00 92.81 129 PHE A C 1
ATOM 998 O O . PHE A 1 129 ? 9.971 -10.896 -6.871 1.00 92.81 129 PHE A O 1
ATOM 1005 N N . LEU A 1 130 ? 10.826 -11.949 -8.666 1.00 89.25 130 LEU A N 1
ATOM 1006 C CA . LEU A 1 130 ? 12.212 -11.478 -8.507 1.00 89.25 130 LEU A CA 1
ATOM 1007 C C . LEU A 1 130 ? 12.780 -11.693 -7.090 1.00 89.25 130 LEU A C 1
ATOM 1009 O O . LEU A 1 130 ? 13.434 -10.812 -6.539 1.00 89.25 130 LEU A O 1
ATOM 1013 N N . GLY A 1 131 ? 12.478 -12.842 -6.477 1.00 90.06 131 GLY A N 1
ATOM 1014 C CA . GLY A 1 131 ? 12.916 -13.164 -5.113 1.00 90.06 131 GLY A CA 1
ATOM 1015 C C . GLY A 1 131 ? 12.258 -12.319 -4.017 1.00 90.06 131 GLY A C 1
ATOM 1016 O O . GLY A 1 131 ? 12.700 -12.354 -2.871 1.00 90.06 131 GLY A O 1
ATOM 1017 N N . ARG A 1 132 ? 11.214 -11.544 -4.341 1.00 89.00 132 ARG A N 1
ATOM 1018 C CA . ARG A 1 132 ? 10.490 -10.720 -3.372 1.00 89.00 132 ARG A CA 1
ATOM 1019 C C . ARG A 1 132 ? 9.316 -11.478 -2.786 1.00 89.00 132 ARG A C 1
ATOM 1021 O O . ARG A 1 132 ? 8.328 -11.737 -3.474 1.00 89.00 132 ARG A O 1
ATOM 1028 N N . ALA A 1 133 ? 9.437 -11.757 -1.494 1.00 90.12 133 ALA A N 1
ATOM 1029 C CA . ALA A 1 133 ? 8.398 -12.395 -0.709 1.00 90.12 133 ALA A CA 1
ATOM 1030 C C . ALA A 1 133 ? 7.117 -11.552 -0.667 1.00 90.12 133 ALA A C 1
ATOM 1032 O O . ALA A 1 133 ? 7.157 -10.315 -0.645 1.00 90.12 133 ALA A O 1
ATOM 1033 N N . GLN A 1 134 ? 5.975 -12.230 -0.603 1.00 93.06 134 GLN A N 1
ATOM 1034 C CA . GLN A 1 134 ? 4.679 -11.567 -0.527 1.00 93.06 134 GLN A CA 1
ATOM 1035 C C . GLN A 1 134 ? 4.395 -10.966 0.859 1.00 93.06 134 GLN A C 1
ATOM 1037 O O . GLN A 1 134 ? 4.699 -11.531 1.918 1.00 93.06 134 GLN A O 1
ATOM 1042 N N . VAL A 1 135 ? 3.717 -9.822 0.854 1.00 93.50 135 VAL A N 1
ATOM 1043 C CA . VAL A 1 135 ? 3.066 -9.244 2.028 1.00 93.50 135 VAL A CA 1
ATOM 1044 C C . VAL A 1 135 ? 1.777 -10.026 2.268 1.00 93.50 135 VAL A C 1
ATOM 1046 O O . VAL A 1 135 ? 0.854 -9.982 1.452 1.00 93.50 135 VAL A O 1
ATOM 1049 N N . ARG A 1 136 ? 1.720 -10.767 3.377 1.00 91.88 136 ARG A N 1
ATOM 1050 C CA . ARG A 1 136 ? 0.544 -11.561 3.747 1.00 91.88 136 ARG A CA 1
ATOM 1051 C C . ARG A 1 136 ? -0.517 -10.665 4.378 1.00 91.88 136 ARG A C 1
ATOM 1053 O O . ARG A 1 136 ? -0.230 -9.924 5.316 1.00 91.88 136 ARG A O 1
ATOM 1060 N N . VAL A 1 137 ? -1.734 -10.750 3.852 1.00 90.75 137 VAL A N 1
ATOM 1061 C CA . VAL A 1 137 ? -2.926 -10.101 4.404 1.00 90.75 137 VAL A CA 1
ATOM 1062 C C . VAL A 1 137 ? -3.653 -11.142 5.241 1.00 90.75 137 VAL A C 1
ATOM 1064 O O . VAL A 1 137 ? -3.913 -12.237 4.755 1.00 90.75 137 VAL A O 1
ATOM 1067 N N . VAL A 1 138 ? -3.924 -10.820 6.503 1.00 90.31 138 VAL A N 1
ATOM 1068 C CA . VAL A 1 138 ? -4.548 -11.760 7.450 1.00 90.31 138 VAL A CA 1
ATOM 1069 C C . VAL A 1 138 ? -6.050 -11.518 7.551 1.00 90.31 138 VAL A C 1
ATOM 1071 O O . VAL A 1 138 ? -6.813 -12.434 7.836 1.00 90.31 138 VAL A O 1
ATOM 1074 N N . LEU A 1 139 ? -6.481 -10.296 7.242 1.00 91.12 139 LEU A N 1
ATOM 1075 C CA . LEU A 1 139 ? -7.882 -9.930 7.123 1.00 91.12 139 LEU A CA 1
ATOM 1076 C C . LEU A 1 139 ? -8.069 -9.094 5.856 1.00 91.12 139 LEU A C 1
ATOM 1078 O O . LEU A 1 139 ? -7.406 -8.071 5.711 1.00 91.12 139 LEU A O 1
ATOM 1082 N N . ASP A 1 140 ? -8.962 -9.513 4.963 1.00 92.69 140 ASP A N 1
ATOM 1083 C CA . ASP A 1 140 ? -9.415 -8.749 3.790 1.00 92.69 140 ASP A CA 1
ATOM 1084 C C . ASP A 1 140 ? -10.946 -8.786 3.743 1.00 92.69 140 ASP A C 1
ATOM 1086 O O . ASP A 1 140 ? -11.545 -9.526 2.966 1.00 92.69 140 ASP A O 1
ATOM 1090 N N . GLU A 1 141 ? -11.590 -8.007 4.618 1.00 89.06 141 GLU A N 1
ATOM 1091 C CA . GLU A 1 141 ? -13.053 -8.014 4.795 1.00 89.06 141 GLU A CA 1
ATOM 1092 C C . GLU A 1 141 ? -13.814 -7.706 3.505 1.00 89.06 141 GLU A C 1
ATOM 1094 O O . GLU A 1 141 ? -14.982 -8.058 3.354 1.00 89.06 141 GLU A O 1
ATOM 1099 N N . ARG A 1 142 ? -13.161 -7.004 2.578 1.00 89.44 142 ARG A N 1
ATOM 1100 C CA . ARG A 1 142 ? -13.773 -6.493 1.353 1.00 89.44 142 ARG A CA 1
ATOM 1101 C C . ARG A 1 142 ? -13.321 -7.226 0.092 1.00 89.44 142 ARG A C 1
ATOM 1103 O O . ARG A 1 142 ? -13.758 -6.834 -0.989 1.00 89.44 142 ARG A O 1
ATOM 1110 N N . GLY A 1 143 ? -12.447 -8.229 0.201 1.00 91.62 143 GLY A N 1
ATOM 1111 C CA . GLY A 1 143 ? -11.894 -8.948 -0.952 1.00 91.62 143 GLY A CA 1
ATOM 1112 C C . GLY A 1 143 ? -11.181 -8.026 -1.949 1.00 91.62 143 GLY A C 1
ATOM 1113 O O . GLY A 1 143 ? -11.315 -8.187 -3.162 1.00 91.62 143 GLY A O 1
ATOM 1114 N N . VAL A 1 144 ? -10.484 -6.996 -1.458 1.00 92.12 144 VAL A N 1
ATOM 1115 C CA . VAL A 1 144 ? -9.834 -5.981 -2.304 1.00 92.12 144 VAL A CA 1
ATOM 1116 C C . VAL A 1 144 ? -8.559 -6.527 -2.948 1.00 92.12 144 VAL A C 1
ATOM 1118 O O . VAL A 1 144 ? -8.167 -6.081 -4.034 1.00 92.12 144 VAL A O 1
ATOM 1121 N N . PHE A 1 145 ? -7.887 -7.482 -2.308 1.00 92.75 145 PHE A N 1
ATOM 1122 C CA . PHE A 1 145 ? -6.616 -8.014 -2.781 1.00 92.75 145 PHE A CA 1
ATOM 1123 C C . PHE A 1 145 ? -6.839 -9.253 -3.663 1.00 92.75 145 PHE A C 1
ATOM 1125 O O . PHE A 1 145 ? -6.919 -10.380 -3.197 1.00 92.75 145 PHE A O 1
ATOM 1132 N N . VAL A 1 146 ? -6.909 -9.038 -4.983 1.00 88.50 146 VAL A N 1
ATOM 1133 C CA . VAL A 1 146 ? -7.327 -10.050 -5.983 1.00 88.50 146 VAL A CA 1
ATOM 1134 C C . VAL A 1 146 ? -6.173 -10.683 -6.780 1.00 88.50 146 VAL A C 1
ATOM 1136 O O . VAL A 1 146 ? -6.295 -10.972 -7.969 1.00 88.50 146 VAL A O 1
ATOM 1139 N N . GLY A 1 147 ? -5.000 -10.845 -6.168 1.00 90.31 147 GLY A N 1
ATOM 1140 C CA . GLY A 1 147 ? -3.862 -11.528 -6.810 1.00 90.31 147 GLY A CA 1
ATOM 1141 C C . GLY A 1 147 ? -3.066 -10.683 -7.806 1.00 90.31 147 GLY A C 1
ATOM 1142 O O . GLY A 1 147 ? -2.284 -11.204 -8.600 1.00 90.31 147 GLY A O 1
ATOM 1143 N N . ARG A 1 148 ? -3.285 -9.364 -7.799 1.00 92.94 148 ARG A N 1
ATOM 1144 C CA . ARG A 1 148 ? -2.578 -8.387 -8.651 1.00 92.94 148 ARG A CA 1
ATOM 1145 C C . ARG A 1 148 ? -2.175 -7.125 -7.894 1.00 92.94 148 ARG A C 1
ATOM 1147 O O . ARG A 1 148 ? -1.793 -6.125 -8.502 1.00 92.94 148 ARG A O 1
ATOM 1154 N N . SER A 1 149 ? -2.330 -7.153 -6.579 1.00 94.19 149 SER A N 1
ATOM 1155 C CA . SER A 1 149 ? -2.150 -6.011 -5.700 1.00 94.19 149 SER A CA 1
ATOM 1156 C C . SER A 1 149 ? -0.696 -5.905 -5.269 1.00 94.19 149 SER A C 1
ATOM 1158 O O . SER A 1 149 ? -0.062 -6.889 -4.902 1.00 94.19 149 SER A O 1
ATOM 1160 N N . LEU A 1 150 ? -0.170 -4.688 -5.31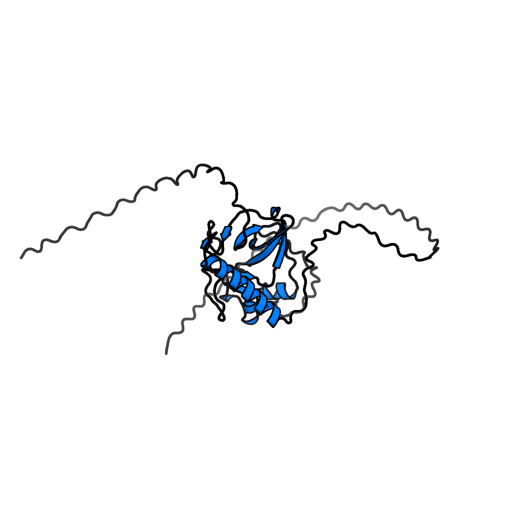6 1.00 95.00 150 LEU A N 1
ATOM 1161 C CA . LEU A 1 150 ? 1.226 -4.382 -5.050 1.00 95.00 150 LEU A CA 1
ATOM 1162 C C . LEU A 1 150 ? 1.326 -3.220 -4.063 1.00 95.00 150 LEU A C 1
ATOM 1164 O O . LEU A 1 150 ? 0.607 -2.226 -4.201 1.00 95.00 150 LEU A O 1
ATOM 1168 N N . VAL A 1 151 ? 2.253 -3.299 -3.110 1.00 95.38 151 VAL A N 1
ATOM 1169 C CA . VAL A 1 151 ? 2.680 -2.139 -2.312 1.00 95.38 151 VAL A CA 1
ATOM 1170 C C . VAL A 1 151 ? 3.641 -1.316 -3.160 1.00 95.38 151 VAL A C 1
ATOM 1172 O O . VAL A 1 151 ? 4.604 -1.871 -3.682 1.00 95.38 151 VAL A O 1
ATOM 1175 N N . PHE A 1 152 ? 3.409 -0.009 -3.298 1.00 93.88 152 PHE A N 1
ATOM 1176 C CA . PHE A 1 152 ? 4.318 0.875 -4.027 1.00 93.88 152 PHE A CA 1
ATOM 1177 C C . PHE A 1 152 ? 5.304 1.530 -3.057 1.00 93.88 152 PHE A C 1
ATOM 1179 O O . PHE A 1 152 ? 4.961 2.480 -2.351 1.00 93.88 152 PHE A O 1
ATOM 1186 N N . LEU A 1 153 ? 6.536 1.020 -3.040 1.00 93.19 153 LEU A N 1
ATOM 1187 C CA . LEU A 1 153 ? 7.552 1.350 -2.042 1.00 93.19 153 LEU A CA 1
ATOM 1188 C C . LEU A 1 153 ? 7.961 2.825 -2.043 1.00 93.19 153 LEU A C 1
ATOM 1190 O O . LEU A 1 153 ? 8.449 3.317 -1.032 1.00 93.19 153 LEU A O 1
ATOM 1194 N N . GLU A 1 154 ? 7.763 3.544 -3.145 1.00 90.31 154 GLU A N 1
ATOM 1195 C CA . GLU A 1 154 ? 8.187 4.942 -3.286 1.00 90.31 154 GLU A CA 1
ATOM 1196 C C . GLU A 1 154 ? 7.205 5.958 -2.704 1.00 90.31 154 GLU A C 1
ATOM 1198 O O . GLU A 1 154 ? 7.571 7.104 -2.434 1.00 90.31 154 GLU A O 1
ATOM 1203 N N . VAL A 1 155 ? 5.942 5.566 -2.526 1.00 90.25 155 VAL A N 1
ATOM 1204 C CA . VAL A 1 155 ? 4.874 6.491 -2.140 1.00 90.25 155 VAL A CA 1
ATOM 1205 C C . VAL A 1 155 ? 4.577 6.333 -0.660 1.00 90.25 155 VAL A C 1
ATOM 1207 O O . VAL A 1 155 ? 3.621 5.668 -0.264 1.00 90.25 155 VAL A O 1
ATOM 1210 N N . VAL A 1 156 ? 5.401 7.002 0.144 1.00 93.38 156 VAL A N 1
ATOM 1211 C CA . VAL A 1 156 ? 5.225 7.136 1.593 1.00 93.38 156 VAL A CA 1
ATOM 1212 C C . VAL A 1 156 ? 4.777 8.561 1.926 1.00 93.38 156 VAL A C 1
ATOM 1214 O O . VAL A 1 156 ? 5.240 9.535 1.317 1.00 93.38 156 VAL A O 1
ATOM 1217 N N . ARG A 1 157 ? 3.828 8.703 2.855 1.00 93.88 157 ARG A N 1
ATOM 1218 C CA . ARG A 1 157 ? 3.258 9.996 3.264 1.00 93.88 157 ARG A CA 1
ATOM 1219 C C . ARG A 1 157 ? 2.919 10.023 4.747 1.00 93.88 157 ARG A C 1
ATOM 1221 O O . ARG A 1 157 ? 2.528 9.010 5.308 1.00 93.88 157 ARG A O 1
ATOM 1228 N N . VAL A 1 158 ? 2.991 11.207 5.347 1.00 95.69 158 VAL A N 1
ATOM 1229 C CA . VAL A 1 158 ? 2.372 11.485 6.648 1.00 95.69 158 VAL A CA 1
ATOM 1230 C C . VAL A 1 158 ? 1.021 12.147 6.407 1.00 95.69 158 VAL A C 1
ATOM 1232 O O . VAL A 1 158 ? 0.939 13.133 5.675 1.00 95.69 158 VAL A O 1
ATOM 1235 N N . VAL A 1 159 ? -0.043 11.604 6.994 1.00 95.88 159 VAL A N 1
ATOM 1236 C CA . VAL A 1 159 ? -1.424 12.067 6.781 1.00 95.88 159 VAL A CA 1
ATOM 1237 C C . VAL A 1 159 ? -2.200 12.121 8.093 1.00 95.88 159 VAL A C 1
ATOM 1239 O O . VAL A 1 159 ? -1.860 11.417 9.038 1.00 95.88 159 VAL A O 1
ATOM 1242 N N . CYS A 1 160 ? -3.249 12.942 8.163 1.00 96.75 160 CYS A N 1
ATOM 1243 C CA . CYS A 1 160 ? -4.159 12.958 9.312 1.00 96.75 160 CYS A CA 1
ATOM 1244 C C . CYS A 1 160 ? -5.117 11.762 9.252 1.00 96.75 160 CYS A C 1
ATOM 1246 O O . CYS A 1 160 ? -5.669 11.487 8.192 1.00 96.75 160 CYS A O 1
ATOM 1248 N N . LEU A 1 161 ? -5.395 11.107 10.378 1.00 96.12 161 LEU A N 1
ATOM 1249 C CA . LEU A 1 161 ? -6.267 9.925 10.438 1.00 96.12 161 LEU A CA 1
ATOM 1250 C C . LEU A 1 161 ? -7.686 10.187 9.893 1.00 96.12 161 LEU A C 1
ATOM 1252 O O . LEU A 1 161 ? -8.262 9.332 9.229 1.00 96.12 161 LEU A O 1
ATOM 1256 N N . GLY A 1 162 ? -8.218 11.404 10.060 1.00 95.62 162 GLY A N 1
ATOM 1257 C CA . GLY A 1 162 ? -9.542 11.793 9.545 1.00 95.62 162 GLY A CA 1
ATOM 1258 C C . GLY A 1 162 ? -9.680 11.816 8.011 1.00 95.62 162 GLY A C 1
ATOM 1259 O O . GLY A 1 162 ? -10.759 12.108 7.488 1.00 95.62 162 GLY A O 1
ATOM 1260 N N . VAL A 1 163 ? -8.604 11.545 7.259 1.00 95.38 163 VAL A N 1
ATOM 1261 C CA . VAL A 1 163 ? -8.664 11.416 5.793 1.00 95.38 163 VAL A CA 1
ATOM 1262 C C . VAL A 1 163 ? -8.999 9.999 5.324 1.00 95.38 163 VAL A C 1
ATOM 1264 O O . VAL A 1 163 ? -9.278 9.819 4.133 1.00 95.38 163 VAL A O 1
ATOM 1267 N N . PHE A 1 164 ? -8.953 9.007 6.215 1.00 96.19 164 PHE A N 1
ATOM 1268 C CA . PHE A 1 164 ? -9.341 7.636 5.901 1.00 96.19 164 PHE A CA 1
ATOM 1269 C C . PHE A 1 164 ? -10.862 7.499 5.823 1.00 96.19 164 PHE A C 1
ATOM 1271 O O . PHE A 1 164 ? -11.611 8.208 6.492 1.00 96.19 164 PHE A O 1
ATOM 1278 N N . GLY A 1 165 ? -11.302 6.632 4.916 1.00 94.12 165 GLY A N 1
ATOM 1279 C CA . GLY A 1 165 ? -12.694 6.261 4.708 1.00 94.12 165 GLY A CA 1
ATOM 1280 C C . GLY A 1 165 ? -12.965 4.883 5.299 1.00 94.12 165 GLY A C 1
ATOM 1281 O O . GLY A 1 165 ? -12.885 4.698 6.505 1.00 94.12 165 GLY A O 1
ATOM 1282 N N . GLY A 1 166 ? -13.292 3.913 4.443 1.00 93.19 166 GLY A N 1
ATOM 1283 C CA . GLY A 1 166 ? -13.607 2.551 4.875 1.00 93.19 166 GLY A CA 1
ATOM 1284 C C . GLY A 1 166 ? -12.368 1.719 5.208 1.00 93.19 166 GLY A C 1
ATOM 1285 O O . GLY A 1 166 ? -11.386 1.747 4.459 1.00 93.19 166 GLY A O 1
ATOM 1286 N N . PHE A 1 167 ? -12.460 0.952 6.294 1.00 94.31 167 PHE A N 1
ATOM 1287 C CA . PHE A 1 167 ? -11.537 -0.136 6.604 1.00 94.31 167 PHE A CA 1
ATOM 1288 C C . PHE A 1 167 ? -11.598 -1.207 5.507 1.00 94.31 167 PHE A C 1
ATOM 1290 O O . PHE A 1 167 ? -12.657 -1.451 4.918 1.00 94.31 167 PHE A O 1
ATOM 1297 N N . ILE A 1 168 ? -10.442 -1.787 5.195 1.00 94.19 168 ILE A N 1
ATOM 1298 C CA . ILE A 1 168 ? -10.290 -2.825 4.170 1.00 94.19 168 ILE A CA 1
ATOM 1299 C C . ILE A 1 168 ? -9.905 -4.145 4.817 1.00 94.19 168 ILE A C 1
ATOM 1301 O O . ILE A 1 168 ? -10.473 -5.183 4.496 1.00 94.19 168 ILE A O 1
ATOM 1305 N N . GLY A 1 169 ? -8.899 -4.097 5.684 1.00 93.00 169 GLY A N 1
ATOM 1306 C CA . GLY A 1 169 ? -8.221 -5.291 6.143 1.00 93.00 169 GLY A CA 1
ATOM 1307 C C . GLY A 1 169 ? -6.950 -4.979 6.917 1.00 93.00 169 GLY A C 1
ATOM 1308 O O . GLY A 1 169 ? -6.637 -3.819 7.185 1.00 93.00 169 GLY A O 1
ATOM 1309 N N . ALA A 1 170 ? -6.187 -6.007 7.260 1.00 91.94 170 ALA A N 1
ATOM 1310 C CA . ALA A 1 170 ? -4.950 -5.874 8.017 1.00 91.94 170 ALA A CA 1
ATOM 1311 C C . ALA A 1 170 ? -3.882 -6.858 7.531 1.00 91.94 170 ALA A C 1
ATOM 1313 O O . ALA A 1 170 ? -4.164 -8.011 7.194 1.00 91.94 170 ALA A O 1
ATOM 1314 N N . VAL A 1 171 ? -2.631 -6.396 7.513 1.00 88.12 171 VAL A N 1
ATOM 1315 C CA . VAL A 1 171 ? -1.464 -7.280 7.472 1.00 88.12 171 VAL A CA 1
ATOM 1316 C C . VAL A 1 171 ? -1.184 -7.679 8.915 1.00 88.12 171 VAL A C 1
ATOM 1318 O O . VAL A 1 171 ? -0.652 -6.895 9.694 1.00 88.12 171 VAL A O 1
ATOM 1321 N N . GLY A 1 172 ? -1.659 -8.864 9.295 1.00 69.50 172 GLY A N 1
ATOM 1322 C CA . GLY A 1 172 ? -1.550 -9.375 10.658 1.00 69.50 172 GLY A CA 1
ATOM 1323 C C . GLY A 1 172 ? -2.842 -9.450 11.466 1.00 69.50 172 GLY A C 1
ATOM 1324 O O . GLY A 1 172 ? -3.871 -8.896 11.087 1.00 69.50 172 GLY A O 1
ATOM 1325 N N . VAL A 1 173 ? -2.753 -10.131 12.611 1.00 53.69 173 VAL A N 1
ATOM 1326 C CA . VAL A 1 173 ? -3.749 -10.109 13.694 1.00 53.69 173 VAL A CA 1
ATOM 1327 C C . VAL A 1 173 ? -3.346 -9.047 14.719 1.00 53.69 173 VAL A C 1
ATOM 1329 O O . VAL A 1 173 ? -2.159 -8.882 15.006 1.00 53.69 173 VAL A O 1
ATOM 1332 N N . LEU A 1 174 ? -4.327 -8.379 15.328 1.00 55.59 174 LEU A N 1
ATOM 1333 C CA . LEU A 1 174 ? -4.154 -7.668 16.598 1.00 55.59 174 LEU A CA 1
ATOM 1334 C C . L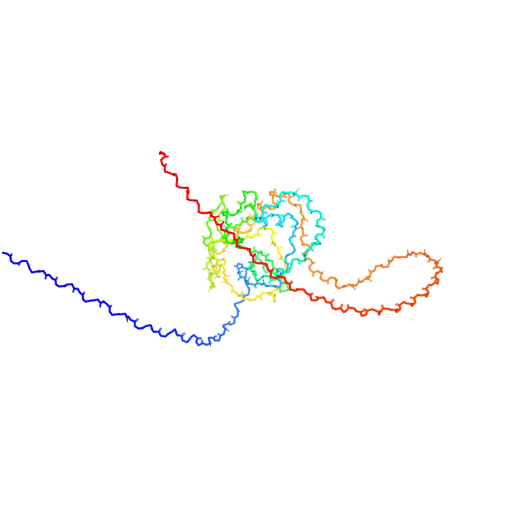EU A 1 174 ? -3.681 -8.668 17.681 1.00 55.59 174 LEU A C 1
ATOM 1336 O O . LEU A 1 174 ? -4.504 -9.247 18.379 1.00 55.59 174 LEU A O 1
ATOM 1340 N N . GLY A 1 175 ? -2.367 -8.915 17.783 1.00 54.78 175 GLY A N 1
ATOM 1341 C CA . GLY A 1 175 ? -1.753 -9.678 18.883 1.00 54.78 175 GLY A CA 1
ATOM 1342 C C . GLY A 1 175 ? -0.896 -10.912 18.542 1.00 54.78 175 GLY A C 1
ATOM 1343 O O . GLY A 1 175 ? -0.534 -11.625 19.471 1.00 54.78 175 GLY A O 1
ATOM 1344 N N . GLY A 1 176 ? -0.552 -11.192 17.274 1.00 60.50 176 GLY A N 1
ATOM 1345 C CA . GLY A 1 176 ? 0.238 -12.385 16.887 1.00 60.50 176 GLY A CA 1
ATOM 1346 C C . GLY A 1 176 ? 1.595 -12.094 16.223 1.00 60.50 176 GLY A C 1
ATOM 1347 O O . GLY A 1 176 ? 1.770 -11.053 15.597 1.00 60.50 176 GLY A O 1
ATOM 1348 N N . VAL A 1 177 ? 2.548 -13.035 16.310 1.00 63.66 177 VAL A N 1
ATOM 1349 C CA . VAL A 1 177 ? 3.916 -12.922 15.739 1.00 63.66 177 VAL A CA 1
ATOM 1350 C C . VAL A 1 177 ? 3.898 -12.761 14.212 1.00 63.66 177 VAL A C 1
ATOM 1352 O O . VAL A 1 177 ? 4.600 -11.909 13.670 1.00 63.66 177 VAL A O 1
ATOM 1355 N N . GLU A 1 178 ? 3.013 -13.484 13.520 1.00 61.91 178 GLU A N 1
ATOM 1356 C CA . GLU A 1 178 ? 2.862 -13.420 12.056 1.00 61.91 178 GLU A CA 1
ATOM 1357 C C . GLU A 1 178 ? 2.455 -12.024 11.545 1.00 61.91 178 GLU A C 1
ATOM 1359 O O . GLU A 1 178 ? 2.690 -11.675 10.386 1.00 61.91 178 GLU A O 1
ATOM 1364 N N . ALA A 1 179 ? 1.864 -11.195 12.414 1.00 62.12 179 ALA A N 1
ATOM 1365 C CA . ALA A 1 179 ? 1.438 -9.839 12.083 1.00 62.12 179 ALA A CA 1
ATOM 1366 C C . ALA A 1 179 ? 2.609 -8.894 11.837 1.00 62.12 179 ALA A C 1
ATOM 1368 O O . ALA A 1 179 ? 2.588 -8.069 10.919 1.00 62.12 179 ALA A O 1
ATOM 1369 N N . MET A 1 180 ? 3.646 -9.041 12.654 1.00 74.88 180 MET A N 1
ATOM 1370 C CA . MET A 1 180 ? 4.827 -8.202 12.564 1.00 74.88 180 MET A CA 1
ATOM 1371 C C . MET A 1 180 ? 5.614 -8.520 11.299 1.00 74.88 180 MET A C 1
ATOM 1373 O O . MET A 1 180 ? 6.129 -7.597 10.678 1.00 74.88 180 MET A O 1
ATOM 1377 N N . GLU A 1 181 ? 5.605 -9.773 10.836 1.00 82.75 181 GLU A N 1
ATOM 1378 C CA . GLU A 1 181 ? 6.337 -10.177 9.635 1.00 82.75 181 GLU A CA 1
ATOM 1379 C C . GLU A 1 181 ? 5.861 -9.455 8.370 1.00 82.75 181 GLU A C 1
ATOM 1381 O O . GLU A 1 181 ? 6.673 -9.001 7.564 1.00 82.75 181 GLU A O 1
ATOM 1386 N N . GLY A 1 182 ? 4.544 -9.342 8.164 1.00 83.00 182 GLY A N 1
ATOM 1387 C CA . GLY A 1 182 ? 3.993 -8.700 6.967 1.00 83.00 182 GLY A CA 1
ATOM 1388 C C . GLY A 1 182 ? 4.407 -7.232 6.875 1.00 83.00 182 GLY A C 1
ATOM 1389 O O . GLY A 1 182 ? 4.822 -6.755 5.816 1.00 83.00 182 GLY A O 1
ATOM 1390 N N . LEU A 1 183 ? 4.350 -6.529 8.003 1.00 86.62 183 LEU A N 1
ATOM 1391 C CA . LEU A 1 183 ? 4.747 -5.133 8.082 1.00 86.62 183 LEU A CA 1
ATOM 1392 C C . LEU A 1 183 ? 6.269 -4.948 8.062 1.00 86.62 183 LEU A C 1
ATOM 1394 O O . LEU A 1 183 ? 6.772 -4.025 7.419 1.00 86.62 183 LEU A O 1
ATOM 1398 N N . GLU A 1 184 ? 7.009 -5.835 8.718 1.00 89.06 184 GLU A N 1
ATOM 1399 C CA . GLU A 1 184 ? 8.467 -5.865 8.688 1.00 89.06 184 GLU A CA 1
ATOM 1400 C C . GLU A 1 184 ? 8.982 -6.079 7.265 1.00 89.06 184 GLU A C 1
ATOM 1402 O O . GLU A 1 184 ? 9.923 -5.402 6.856 1.00 89.06 184 GLU A O 1
ATOM 1407 N N . ARG A 1 185 ? 8.323 -6.920 6.458 1.00 88.50 185 ARG A N 1
ATOM 1408 C CA . ARG A 1 185 ? 8.638 -7.071 5.028 1.00 88.50 185 ARG A CA 1
ATOM 1409 C C . ARG A 1 185 ? 8.471 -5.763 4.263 1.00 88.50 185 ARG A C 1
ATOM 1411 O O . ARG A 1 185 ? 9.331 -5.427 3.452 1.00 88.50 185 ARG A O 1
ATOM 1418 N N . VAL A 1 186 ? 7.410 -4.999 4.535 1.00 88.50 186 VAL A N 1
ATOM 1419 C CA . VAL A 1 186 ? 7.215 -3.681 3.907 1.00 88.50 186 VAL A CA 1
ATOM 1420 C C . VAL A 1 186 ? 8.332 -2.719 4.309 1.00 88.50 186 VAL A C 1
ATOM 1422 O O . VAL A 1 186 ? 8.897 -2.040 3.450 1.00 88.50 186 VAL A O 1
ATOM 1425 N N . TRP A 1 187 ? 8.701 -2.696 5.591 1.00 91.69 187 TRP A N 1
ATOM 1426 C CA . TRP A 1 187 ? 9.817 -1.887 6.079 1.00 91.69 187 TRP A CA 1
ATOM 1427 C C . TRP A 1 187 ? 11.161 -2.302 5.484 1.00 91.69 187 TRP A C 1
ATOM 1429 O O . TRP A 1 187 ? 11.927 -1.440 5.056 1.00 91.69 187 TRP A O 1
ATOM 1439 N N . LYS A 1 188 ? 11.436 -3.606 5.413 1.00 92.75 188 LYS A N 1
ATOM 1440 C CA . LYS A 1 188 ? 12.650 -4.166 4.819 1.00 92.75 188 LYS A CA 1
ATOM 1441 C C . LYS A 1 188 ? 12.754 -3.794 3.343 1.00 92.75 188 LYS A C 1
ATOM 1443 O O . LYS A 1 188 ? 13.732 -3.163 2.962 1.00 92.75 188 LYS A O 1
ATOM 1448 N N . GLY A 1 189 ? 11.713 -4.062 2.553 1.00 88.69 189 GLY A N 1
ATOM 1449 C CA . GLY A 1 189 ? 11.695 -3.700 1.135 1.00 88.69 189 GLY A CA 1
ATOM 1450 C C . GLY A 1 189 ? 11.840 -2.192 0.914 1.00 88.69 189 GLY A C 1
ATOM 1451 O O . GLY A 1 189 ? 12.502 -1.762 -0.029 1.00 88.69 189 GLY A O 1
ATOM 1452 N N . ARG A 1 190 ? 11.285 -1.363 1.811 1.00 90.31 190 ARG A N 1
ATOM 1453 C CA . ARG A 1 190 ? 11.494 0.090 1.772 1.00 90.31 190 ARG A CA 1
ATOM 1454 C C . ARG A 1 190 ? 12.951 0.473 2.041 1.00 90.31 190 ARG A C 1
ATOM 1456 O O . ARG A 1 190 ? 13.451 1.336 1.328 1.00 90.31 190 ARG A O 1
ATOM 1463 N N . ARG A 1 191 ? 13.611 -0.118 3.044 1.00 91.31 191 ARG A N 1
ATOM 1464 C CA . ARG A 1 191 ? 15.030 0.151 3.350 1.00 91.31 191 ARG A CA 1
ATOM 1465 C C . ARG A 1 191 ? 15.935 -0.240 2.186 1.00 91.31 191 ARG A C 1
ATOM 1467 O O . ARG A 1 191 ? 16.667 0.615 1.707 1.00 91.31 191 ARG A O 1
ATOM 1474 N N . GLU A 1 192 ? 15.780 -1.459 1.672 1.00 89.81 192 GLU A N 1
ATOM 1475 C CA . GLU A 1 192 ? 16.528 -1.960 0.508 1.00 89.81 192 GLU A CA 1
ATOM 1476 C C . GLU A 1 192 ? 16.375 -1.021 -0.695 1.00 89.81 192 GLU A C 1
ATOM 1478 O O . GLU A 1 192 ? 17.353 -0.630 -1.326 1.00 89.81 192 GLU A O 1
ATOM 1483 N N . TRP A 1 193 ? 15.148 -0.566 -0.969 1.00 87.12 193 TRP A N 1
ATOM 1484 C CA . TRP A 1 193 ? 14.913 0.396 -2.043 1.00 87.12 193 TRP A CA 1
ATOM 1485 C C . TRP A 1 193 ? 15.629 1.738 -1.807 1.00 87.12 193 TRP A C 1
ATOM 1487 O O . TRP A 1 193 ? 16.155 2.318 -2.756 1.00 87.12 193 TRP A O 1
ATOM 1497 N N . VAL A 1 194 ? 15.644 2.257 -0.573 1.00 87.44 194 VAL A N 1
ATOM 1498 C CA . VAL A 1 194 ? 16.319 3.530 -0.245 1.00 87.44 194 VAL A CA 1
ATOM 1499 C C . VAL A 1 194 ? 17.838 3.408 -0.397 1.00 87.44 194 VAL A C 1
ATOM 1501 O O . VAL A 1 194 ? 18.466 4.337 -0.907 1.00 87.44 194 VAL A O 1
ATOM 1504 N N . GLU A 1 195 ? 18.412 2.281 0.021 1.00 87.00 195 GLU A N 1
ATOM 1505 C CA . GLU A 1 195 ? 19.844 1.988 -0.092 1.00 87.00 195 GLU A CA 1
ATOM 1506 C C . GLU A 1 195 ? 20.274 1.862 -1.560 1.00 87.00 195 GLU A C 1
ATOM 1508 O O . GLU A 1 195 ? 21.201 2.551 -1.986 1.00 87.00 195 GLU A O 1
ATOM 1513 N N . GLU A 1 196 ? 19.551 1.075 -2.365 1.00 85.31 196 GLU A N 1
ATOM 1514 C CA . GLU A 1 196 ? 19.852 0.883 -3.792 1.00 85.31 196 GLU A CA 1
ATOM 1515 C C . GLU A 1 196 ? 19.762 2.178 -4.611 1.00 85.31 196 GLU A C 1
ATOM 1517 O O . GLU A 1 196 ? 20.525 2.372 -5.556 1.00 85.31 196 GLU A O 1
ATOM 1522 N N . ASN A 1 197 ? 18.830 3.073 -4.268 1.00 82.88 197 ASN A N 1
ATOM 1523 C CA . ASN A 1 197 ? 18.607 4.323 -5.003 1.00 82.88 197 ASN A CA 1
ATOM 1524 C C . ASN A 1 197 ? 19.397 5.509 -4.426 1.00 82.88 197 ASN A C 1
ATOM 1526 O O . ASN A 1 197 ? 19.120 6.665 -4.751 1.00 82.88 197 ASN A O 1
ATOM 1530 N N . GLY A 1 198 ? 20.399 5.226 -3.589 1.00 70.56 198 GLY A N 1
ATOM 1531 C CA . GLY A 1 198 ? 21.420 6.192 -3.205 1.00 70.56 198 GLY A CA 1
ATOM 1532 C C . GLY A 1 198 ? 20.965 7.243 -2.204 1.00 70.56 198 GLY A C 1
ATOM 1533 O O . GLY A 1 198 ? 21.436 8.370 -2.306 1.00 70.56 198 GLY A O 1
ATOM 1534 N N . GLY A 1 199 ? 20.060 6.910 -1.267 1.00 57.75 199 GLY A N 1
ATOM 1535 C CA . GLY A 1 199 ? 19.816 7.658 -0.018 1.00 57.75 199 GLY A CA 1
ATOM 1536 C C . GLY A 1 199 ? 19.524 9.159 -0.151 1.00 57.75 199 GLY A C 1
ATOM 1537 O O . GLY A 1 199 ? 19.499 9.878 0.848 1.00 57.75 199 GLY A O 1
ATOM 1538 N N . GLY A 1 200 ? 19.313 9.645 -1.373 1.00 49.53 200 GLY A N 1
ATOM 1539 C CA . GLY A 1 200 ? 19.303 11.050 -1.722 1.00 49.53 200 GLY A CA 1
ATOM 1540 C C . GLY A 1 200 ? 17.956 11.647 -1.406 1.00 49.53 200 GLY A C 1
ATOM 1541 O O . GLY A 1 200 ? 17.220 11.969 -2.328 1.00 49.53 200 GLY A O 1
ATOM 1542 N N . GLY A 1 201 ? 17.622 11.707 -0.114 1.00 46.69 201 GLY A N 1
ATOM 1543 C CA . GLY A 1 201 ? 16.944 12.824 0.540 1.00 46.69 201 GLY A CA 1
ATOM 1544 C C . GLY A 1 201 ? 15.791 13.485 -0.203 1.00 46.69 201 GLY A C 1
ATOM 1545 O O . GLY A 1 201 ? 15.541 14.664 0.013 1.00 46.69 201 GLY A O 1
ATOM 1546 N N . GLY A 1 202 ? 15.065 12.757 -1.050 1.00 46.19 202 GLY A N 1
ATOM 1547 C CA . GLY A 1 202 ? 13.825 13.183 -1.674 1.00 46.19 202 GLY A CA 1
ATOM 1548 C C . GLY A 1 202 ? 12.722 13.114 -0.637 1.00 46.19 202 GLY A C 1
ATOM 1549 O O . GLY A 1 202 ? 11.737 12.399 -0.819 1.00 46.19 202 GLY A O 1
ATOM 1550 N N . GLY A 1 203 ? 12.944 13.795 0.491 1.00 45.47 203 GLY A N 1
ATOM 1551 C CA . GLY A 1 203 ? 11.933 14.137 1.458 1.00 45.47 203 GLY A CA 1
ATOM 1552 C C . GLY A 1 203 ? 10.839 14.820 0.673 1.00 45.47 203 GLY A C 1
ATOM 1553 O O . GLY A 1 203 ? 10.934 15.988 0.320 1.00 45.47 203 GLY A O 1
ATOM 1554 N N . CYS A 1 204 ? 9.804 14.059 0.342 1.00 47.72 204 CYS A N 1
ATOM 1555 C CA . CYS A 1 204 ? 8.514 14.649 0.104 1.00 47.72 204 CYS A CA 1
ATOM 1556 C C . CYS A 1 204 ? 8.254 15.513 1.325 1.00 47.72 204 CYS A C 1
ATOM 1558 O O . CYS A 1 204 ? 8.122 14.947 2.407 1.00 47.72 204 CYS A O 1
ATOM 1560 N N . ASP A 1 205 ? 8.292 16.833 1.156 1.00 44.22 205 ASP A N 1
ATOM 1561 C CA . ASP A 1 205 ? 8.075 17.810 2.211 1.00 44.22 205 ASP A CA 1
ATOM 1562 C C . ASP A 1 205 ? 6.977 17.303 3.151 1.00 44.22 205 ASP A C 1
ATOM 1564 O O . ASP A 1 205 ? 5.785 17.314 2.839 1.00 44.22 205 ASP A O 1
ATOM 1568 N N . VAL A 1 206 ? 7.408 16.742 4.287 1.00 48.22 206 VAL A N 1
ATOM 1569 C CA . VAL A 1 206 ? 6.531 16.097 5.277 1.00 48.22 206 VAL A CA 1
ATOM 1570 C C . VAL A 1 206 ? 5.668 17.162 5.960 1.00 48.22 206 VAL A C 1
ATOM 1572 O O . VAL A 1 206 ? 4.633 16.871 6.559 1.00 48.22 206 VAL A O 1
ATOM 1575 N N . ASN A 1 207 ? 6.026 18.429 5.766 1.00 41.41 207 ASN A N 1
ATOM 1576 C CA . ASN A 1 207 ? 5.151 19.552 5.988 1.00 41.41 207 ASN A CA 1
ATOM 1577 C C . ASN A 1 207 ? 4.249 19.738 4.771 1.00 41.41 207 ASN A C 1
ATOM 1579 O O . ASN A 1 207 ? 4.523 20.535 3.879 1.00 41.41 207 ASN A O 1
ATOM 1583 N N . GLY A 1 208 ? 3.094 19.073 4.821 1.00 42.16 208 GLY A N 1
ATOM 1584 C CA . GLY A 1 208 ? 1.853 19.549 4.213 1.00 42.16 208 GLY A CA 1
ATOM 1585 C C . GLY A 1 208 ? 1.435 20.910 4.782 1.00 42.16 208 GLY A C 1
ATOM 1586 O O . GLY A 1 208 ? 0.322 21.068 5.280 1.00 42.16 208 GLY A O 1
ATOM 1587 N N . GLY A 1 209 ? 2.327 21.896 4.713 1.00 35.31 209 GLY A N 1
ATOM 1588 C CA . GLY A 1 209 ? 1.961 23.288 4.724 1.00 35.31 209 GLY A CA 1
ATOM 1589 C C . GLY A 1 209 ? 1.137 23.5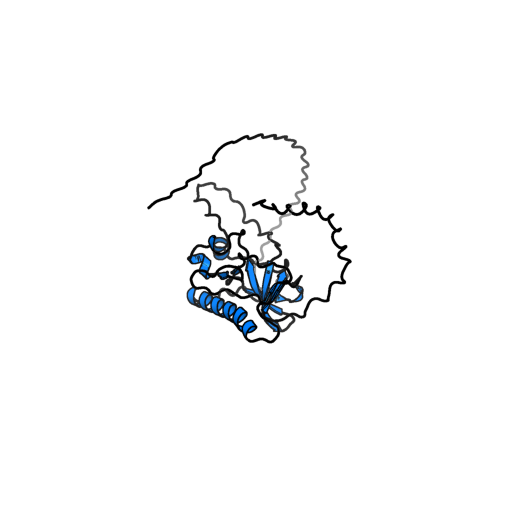12 3.470 1.00 35.31 209 GLY A C 1
ATOM 1590 O O . GLY A 1 209 ? 1.667 23.764 2.393 1.00 35.31 209 GLY A O 1
ATOM 1591 N N . TYR A 1 210 ? -0.182 23.481 3.623 1.00 42.12 210 TYR A N 1
ATOM 1592 C CA . TYR A 1 210 ? -0.962 24.528 2.993 1.00 42.12 210 TYR A CA 1
ATOM 1593 C C . TYR A 1 210 ? -0.394 25.838 3.543 1.00 42.12 210 TYR A C 1
ATOM 1595 O O . TYR A 1 210 ? -0.867 26.355 4.552 1.00 42.12 210 TYR A O 1
ATOM 1603 N N . THR A 1 211 ? 0.667 26.353 2.925 1.00 41.72 211 THR A N 1
ATOM 1604 C CA . THR A 1 211 ? 0.970 27.770 3.001 1.00 41.72 211 THR A CA 1
ATOM 1605 C C . THR A 1 211 ? -0.194 28.451 2.293 1.00 41.72 211 THR A C 1
ATOM 1607 O O . THR A 1 211 ? -0.165 28.752 1.103 1.00 41.72 211 THR A O 1
ATOM 1610 N N . GLY A 1 212 ? -1.286 28.654 3.039 1.00 38.69 212 GLY A N 1
ATOM 1611 C CA . GLY A 1 212 ? -2.129 29.809 2.802 1.00 38.69 212 GLY A CA 1
ATOM 1612 C C . GLY A 1 212 ? -1.177 30.990 2.692 1.00 38.69 212 GLY A C 1
ATOM 1613 O O . GLY A 1 212 ? -0.287 31.131 3.531 1.00 38.69 212 GLY A O 1
ATOM 1614 N N . GLY A 1 213 ? -1.275 31.729 1.591 1.00 39.31 213 GLY A N 1
ATOM 1615 C CA . GLY A 1 213 ? -0.377 32.824 1.265 1.00 39.31 213 GLY A CA 1
ATOM 1616 C C . GLY A 1 213 ? -0.324 33.854 2.389 1.00 39.31 213 GLY A C 1
ATOM 1617 O O . GLY A 1 213 ? -1.095 34.802 2.407 1.00 39.31 213 GLY A O 1
ATOM 1618 N N . GLY A 1 214 ? 0.600 33.664 3.321 1.00 41.38 214 GLY A N 1
ATOM 1619 C CA . GLY A 1 214 ? 1.059 34.658 4.270 1.00 41.38 214 GLY A CA 1
ATOM 1620 C C . GLY A 1 214 ? 2.363 35.206 3.731 1.00 41.38 214 GLY A C 1
ATOM 1621 O O . GLY A 1 214 ? 3.436 34.761 4.126 1.00 41.38 214 GLY A O 1
ATOM 1622 N N . GLY A 1 215 ? 2.264 36.118 2.762 1.00 40.88 215 GLY A N 1
ATOM 1623 C CA . GLY A 1 215 ? 3.396 36.886 2.258 1.00 40.88 215 GLY A CA 1
ATOM 1624 C C . GLY A 1 215 ? 3.940 37.793 3.359 1.00 40.88 215 GLY A C 1
ATOM 1625 O O . GLY A 1 215 ? 3.541 38.946 3.470 1.00 40.88 215 GLY A O 1
ATOM 1626 N N . GLY A 1 216 ? 4.830 37.255 4.186 1.00 49.28 216 GLY A N 1
ATOM 1627 C CA . GLY A 1 216 ? 5.604 37.988 5.178 1.00 49.28 216 GLY A CA 1
ATOM 1628 C C . GLY A 1 216 ? 7.082 37.857 4.848 1.00 49.28 216 GLY A C 1
ATOM 1629 O O . GLY A 1 216 ? 7.721 36.886 5.234 1.00 49.28 216 GLY A O 1
ATOM 1630 N N . GLY A 1 217 ? 7.616 38.823 4.107 1.00 40.75 217 GLY A N 1
ATOM 1631 C CA . GLY A 1 217 ? 9.022 38.854 3.717 1.00 40.75 217 GLY A CA 1
ATOM 1632 C C . GLY A 1 217 ? 9.402 40.235 3.218 1.00 40.75 217 GLY A C 1
ATOM 1633 O O . GLY A 1 217 ? 9.453 40.483 2.018 1.00 40.75 217 GLY A O 1
ATOM 1634 N N . GLY A 1 218 ? 9.600 41.153 4.162 1.00 47.94 218 GLY A N 1
ATOM 1635 C CA . GLY A 1 218 ? 10.097 42.493 3.897 1.00 47.94 218 GLY A CA 1
ATOM 1636 C C . GLY A 1 218 ? 11.495 42.458 3.281 1.00 47.94 218 GLY A C 1
ATOM 1637 O O . GLY A 1 218 ? 12.426 41.896 3.848 1.00 47.94 218 GLY A O 1
ATOM 1638 N N . GLY A 1 219 ? 11.633 43.123 2.138 1.00 44.72 219 GLY A N 1
ATOM 1639 C CA . GLY A 1 219 ? 12.900 43.432 1.492 1.00 44.72 219 GLY A CA 1
ATOM 1640 C C . GLY A 1 219 ? 12.866 44.880 1.029 1.00 44.72 219 GLY A C 1
ATOM 1641 O O . GLY A 1 219 ? 12.138 45.238 0.109 1.00 44.72 219 GLY A O 1
ATOM 1642 N N . ARG A 1 220 ? 13.618 45.728 1.729 1.00 51.47 220 ARG A N 1
ATOM 1643 C CA . ARG A 1 220 ? 13.802 47.153 1.443 1.00 51.47 220 ARG A CA 1
ATOM 1644 C C . ARG A 1 220 ? 14.460 47.316 0.067 1.00 51.47 220 ARG A C 1
ATOM 1646 O O . ARG A 1 220 ? 15.540 46.784 -0.150 1.00 51.47 220 ARG A O 1
ATOM 1653 N N . GLY A 1 221 ? 13.861 48.106 -0.820 1.00 46.44 221 GLY A N 1
ATOM 1654 C CA . GLY A 1 221 ? 14.453 48.446 -2.115 1.00 46.44 221 GLY A CA 1
ATOM 1655 C C . GLY A 1 221 ? 13.859 49.732 -2.673 1.00 46.44 221 GLY A C 1
ATOM 1656 O O . GLY A 1 221 ? 12.690 49.787 -3.032 1.00 46.44 221 GLY A O 1
ATOM 1657 N N . ARG A 1 222 ? 14.666 50.793 -2.671 1.00 52.34 222 ARG A N 1
ATOM 1658 C CA . ARG A 1 222 ? 14.333 52.148 -3.120 1.00 52.34 222 ARG A CA 1
ATOM 1659 C C . ARG A 1 222 ? 14.047 52.170 -4.625 1.00 52.34 222 ARG A C 1
ATOM 1661 O O . ARG A 1 222 ? 14.811 51.610 -5.398 1.00 52.34 222 ARG A O 1
ATOM 1668 N N . GLY A 1 223 ? 13.023 52.914 -5.038 1.00 46.53 223 GLY A N 1
ATOM 1669 C CA . GLY A 1 223 ? 12.772 53.190 -6.452 1.00 46.53 223 GLY A CA 1
ATOM 1670 C C . GLY A 1 223 ? 11.588 54.123 -6.658 1.00 46.53 223 GLY A C 1
ATOM 1671 O O . GLY A 1 223 ? 10.480 53.685 -6.945 1.00 46.53 223 GLY A O 1
ATOM 1672 N N . ARG A 1 224 ? 11.814 55.432 -6.492 1.00 51.75 224 ARG A N 1
ATOM 1673 C CA . ARG A 1 224 ? 10.881 56.475 -6.938 1.00 51.75 224 ARG A CA 1
ATOM 1674 C C . ARG A 1 224 ? 10.836 56.453 -8.469 1.00 51.75 224 ARG A C 1
ATOM 1676 O O . ARG A 1 224 ? 11.716 57.011 -9.108 1.00 51.75 224 ARG A O 1
ATOM 1683 N N . GLY A 1 225 ? 9.804 55.841 -9.040 1.00 49.25 225 GLY A N 1
ATOM 1684 C CA . GLY A 1 225 ? 9.505 55.893 -10.471 1.00 49.25 225 GLY A CA 1
ATOM 1685 C C . GLY A 1 225 ? 8.068 56.345 -10.690 1.00 49.25 225 GLY A C 1
ATOM 1686 O O . GLY A 1 225 ? 7.137 55.556 -10.583 1.00 49.25 225 GLY A O 1
ATOM 1687 N N . ARG A 1 226 ? 7.885 57.642 -10.949 1.00 53.09 226 ARG A N 1
ATOM 1688 C CA . ARG A 1 226 ? 6.611 58.235 -11.373 1.00 53.09 226 ARG A CA 1
ATOM 1689 C C . ARG A 1 226 ? 6.265 57.707 -12.768 1.00 53.09 226 ARG A C 1
ATOM 1691 O O . ARG A 1 226 ? 7.027 57.931 -13.697 1.00 53.09 226 ARG A O 1
ATOM 1698 N N . GLY A 1 227 ? 5.100 57.087 -12.925 1.00 49.09 227 GLY A N 1
ATOM 1699 C CA . GLY A 1 227 ? 4.588 56.666 -14.229 1.00 49.09 227 GLY A CA 1
ATOM 1700 C C . GLY A 1 227 ? 3.070 56.604 -14.227 1.00 49.09 227 GLY A C 1
ATOM 1701 O O . GLY A 1 227 ? 2.475 55.599 -13.859 1.00 49.09 227 GLY A O 1
ATOM 1702 N N . ARG A 1 228 ? 2.445 57.725 -14.591 1.00 53.66 228 ARG A N 1
ATOM 1703 C CA . ARG A 1 228 ? 1.008 57.855 -14.848 1.00 53.66 228 ARG A CA 1
ATOM 1704 C C . ARG A 1 228 ? 0.614 56.953 -16.023 1.00 53.66 228 ARG A C 1
ATOM 1706 O O . ARG A 1 228 ? 1.252 57.016 -17.064 1.00 53.66 228 ARG A O 1
ATOM 1713 N N . GLY A 1 229 ? -0.482 56.212 -15.889 1.00 47.41 229 GLY A N 1
ATOM 1714 C CA . GLY A 1 229 ? -1.037 55.418 -16.987 1.00 47.41 229 GLY A CA 1
ATOM 1715 C C . GLY A 1 229 ? -2.464 54.959 -16.718 1.00 47.41 229 GLY A C 1
ATOM 1716 O O . GLY A 1 229 ? -2.713 53.781 -16.501 1.00 47.41 229 GLY A O 1
ATOM 1717 N N . LYS A 1 230 ? -3.408 55.909 -16.700 1.00 51.66 230 LYS A N 1
ATOM 1718 C CA . LYS A 1 230 ? -4.850 55.644 -16.826 1.00 51.66 230 LYS A CA 1
ATOM 1719 C C . LYS A 1 230 ? -5.091 54.911 -18.151 1.00 51.66 230 LYS A C 1
ATOM 1721 O O . LYS A 1 230 ? -4.858 55.491 -19.202 1.00 51.66 230 LYS A O 1
ATOM 1726 N N . GLY A 1 231 ? -5.633 53.699 -18.094 1.00 47.19 231 GLY A N 1
ATOM 1727 C CA . GLY A 1 231 ? -6.108 52.965 -19.266 1.00 47.19 231 GLY A CA 1
ATOM 1728 C C . GLY A 1 231 ? -7.381 52.203 -18.933 1.00 47.19 231 GLY A C 1
ATOM 1729 O O . GLY A 1 231 ? -7.339 51.033 -18.575 1.00 47.19 231 GLY A O 1
ATOM 1730 N N . ARG A 1 232 ? -8.524 52.894 -19.002 1.00 50.31 232 ARG A N 1
ATOM 1731 C CA . ARG A 1 232 ? -9.851 52.270 -19.011 1.00 50.31 232 ARG A CA 1
ATOM 1732 C C . ARG A 1 232 ? -10.046 51.625 -20.384 1.00 50.31 232 ARG A C 1
ATOM 1734 O O . ARG A 1 232 ? -10.078 52.344 -21.373 1.00 50.31 232 ARG A O 1
ATOM 1741 N N . GLY A 1 233 ? -10.217 50.308 -20.431 1.00 48.06 233 GLY A N 1
ATOM 1742 C CA . GLY A 1 233 ? -10.592 49.575 -21.641 1.00 48.06 233 GLY A CA 1
ATOM 1743 C C . GLY A 1 233 ? -11.776 48.662 -21.356 1.00 48.06 233 GLY A C 1
ATOM 1744 O O . GLY A 1 233 ? -11.604 47.556 -20.859 1.00 48.06 233 GLY A O 1
ATOM 1745 N N . ARG A 1 234 ? -12.985 49.162 -21.629 1.00 49.53 234 ARG A N 1
ATOM 1746 C CA . ARG A 1 234 ? -14.220 48.376 -21.728 1.00 49.53 234 ARG A CA 1
ATOM 1747 C C . ARG A 1 234 ? -14.316 47.794 -23.143 1.00 49.53 234 ARG A C 1
ATOM 1749 O O . ARG A 1 234 ? -14.127 48.528 -24.104 1.00 49.53 234 ARG A O 1
ATOM 1756 N N . GLY A 1 235 ? -14.700 46.526 -23.248 1.00 43.78 235 GLY A N 1
ATOM 1757 C CA . GLY A 1 235 ? -15.161 45.852 -24.470 1.00 43.78 235 GLY A CA 1
ATOM 1758 C C . GLY A 1 235 ? -15.330 44.370 -24.129 1.00 43.78 235 GLY A C 1
ATOM 1759 O O . GLY A 1 235 ? -14.340 43.717 -23.844 1.00 43.78 235 GLY A O 1
ATOM 1760 N N . SER A 1 236 ? -16.512 43.792 -23.902 1.00 48.38 236 SER A N 1
ATOM 1761 C CA . SE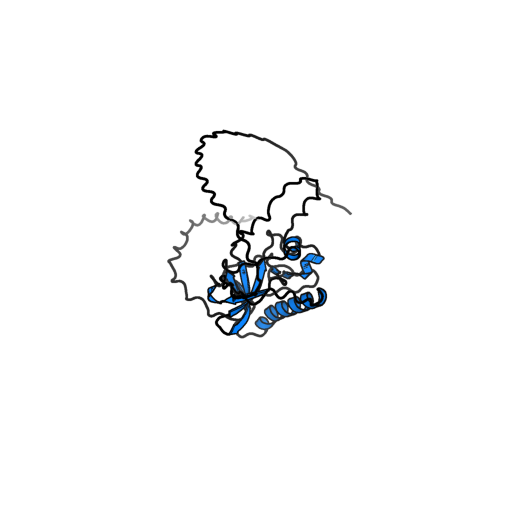R A 1 236 ? -17.760 43.771 -24.680 1.00 48.38 236 SER A CA 1
ATOM 1762 C C . SER A 1 236 ? -17.561 43.335 -26.124 1.00 48.38 236 SER A C 1
ATOM 1764 O O . SER A 1 236 ? -17.562 44.182 -27.006 1.00 48.38 236 SER A O 1
ATOM 1766 N N . TRP A 1 237 ? -17.509 42.019 -26.347 1.00 46.16 237 TRP A N 1
ATOM 1767 C CA . TRP A 1 237 ? -17.964 41.410 -27.597 1.00 46.16 237 TRP A CA 1
ATOM 1768 C C . TRP A 1 237 ? -18.750 40.131 -27.306 1.00 46.16 237 TRP A C 1
ATOM 1770 O O . TRP A 1 237 ? -18.223 39.120 -26.848 1.00 46.16 237 TRP A O 1
ATOM 1780 N N . ARG A 1 238 ? -20.056 40.227 -27.564 1.00 46.62 238 ARG A N 1
ATOM 1781 C CA . ARG A 1 238 ? -20.925 39.108 -27.923 1.00 46.62 238 ARG A CA 1
ATOM 1782 C C . ARG A 1 238 ? -20.469 38.541 -29.275 1.00 46.62 238 ARG A C 1
ATOM 1784 O O . ARG A 1 238 ? -20.095 39.307 -30.155 1.00 46.62 238 ARG A O 1
ATOM 1791 N N . GLY A 1 239 ? -20.626 37.234 -29.457 1.00 46.22 239 GLY A N 1
ATOM 1792 C CA . GLY A 1 239 ? -20.527 36.527 -30.742 1.00 46.22 239 GLY A CA 1
ATOM 1793 C C . GLY A 1 239 ? -20.680 35.027 -30.480 1.00 46.22 239 GLY A C 1
ATOM 1794 O O . GLY A 1 239 ? -19.742 34.406 -30.009 1.00 46.22 239 GLY A O 1
ATOM 1795 N N . ARG A 1 240 ? -21.898 34.480 -30.383 1.00 41.47 240 ARG A N 1
ATOM 1796 C CA . ARG A 1 240 ? -22.798 34.038 -31.469 1.00 41.47 240 ARG A CA 1
ATOM 1797 C C . ARG A 1 240 ? -22.227 32.850 -32.266 1.00 41.47 240 ARG A C 1
ATOM 1799 O O . ARG A 1 240 ? -21.313 33.036 -33.049 1.00 41.47 240 ARG A O 1
ATOM 1806 N N . GLY A 1 241 ? -22.886 31.697 -32.108 1.00 39.28 241 GLY A N 1
ATOM 1807 C CA . GLY A 1 241 ? -23.216 30.752 -33.183 1.00 39.28 241 GLY A CA 1
ATOM 1808 C C . GLY A 1 241 ? -22.093 29.884 -33.755 1.00 39.28 241 GLY A C 1
ATOM 1809 O O . GLY A 1 241 ? -21.175 30.379 -34.390 1.00 39.28 241 GLY A O 1
ATOM 1810 N N . GLY A 1 242 ? -22.248 28.566 -33.630 1.00 40.88 242 GLY A N 1
ATOM 1811 C CA . GLY A 1 242 ? -21.411 27.593 -34.329 1.00 40.88 242 GLY A CA 1
ATOM 1812 C C . GLY A 1 242 ? -21.961 26.181 -34.199 1.00 40.88 242 GLY A C 1
ATOM 1813 O O . GLY A 1 242 ? -21.450 25.377 -33.431 1.00 40.88 242 GLY A O 1
ATOM 1814 N N . VAL A 1 243 ? -23.046 25.920 -34.923 1.00 47.19 243 VAL A N 1
ATOM 1815 C CA . VAL A 1 243 ? -23.606 24.590 -35.174 1.00 47.19 243 VAL A CA 1
ATOM 1816 C C . VAL A 1 243 ? -22.625 23.834 -36.073 1.00 47.19 243 VAL A C 1
ATOM 1818 O O . VAL A 1 243 ? -22.248 24.359 -37.116 1.00 47.19 243 VAL A O 1
ATOM 1821 N N . SER A 1 244 ? -22.229 22.613 -35.719 1.00 45.69 244 SER A N 1
ATOM 1822 C CA . SER A 1 244 ? -21.780 21.641 -36.723 1.00 45.69 244 SER A CA 1
ATOM 1823 C C . SER A 1 244 ? -22.044 20.213 -36.257 1.00 45.69 244 SER A C 1
ATOM 1825 O O . SER A 1 244 ? -21.493 19.728 -35.271 1.00 45.69 244 SER A O 1
ATOM 1827 N N . ASN A 1 245 ? -22.947 19.576 -37.001 1.00 47.38 245 ASN A N 1
ATOM 1828 C CA . ASN A 1 245 ? -23.102 18.135 -37.105 1.00 47.38 245 ASN A CA 1
ATOM 1829 C C . ASN A 1 245 ? -21.821 17.529 -37.687 1.00 47.38 245 ASN A C 1
ATOM 1831 O O . ASN A 1 245 ? -21.256 18.069 -38.637 1.00 47.38 245 ASN A O 1
ATOM 1835 N N . GLY A 1 246 ? -21.419 16.377 -37.163 1.00 41.88 246 GLY A N 1
ATOM 1836 C CA . GLY A 1 246 ? -20.311 15.586 -37.684 1.00 41.88 246 GLY A CA 1
ATOM 1837 C C . GLY A 1 246 ? -20.522 14.116 -37.367 1.00 41.88 246 GLY A C 1
ATOM 1838 O O . GLY A 1 246 ? -19.902 13.571 -36.460 1.00 41.88 246 GLY A O 1
ATOM 1839 N N . SER A 1 247 ? -21.448 13.500 -38.093 1.00 46.72 247 SER A N 1
ATOM 1840 C CA . SER A 1 247 ? -21.588 12.056 -38.255 1.00 46.72 247 SER A CA 1
ATOM 1841 C C . SER A 1 247 ? -20.332 11.508 -38.937 1.00 46.72 247 SER A C 1
ATOM 1843 O O . SER A 1 247 ? -19.948 11.982 -40.003 1.00 46.72 247 SER A O 1
ATOM 1845 N N . GLY A 1 248 ? -19.704 10.501 -38.333 1.00 44.62 248 GLY A N 1
ATOM 1846 C CA . GLY A 1 248 ? -18.529 9.829 -38.883 1.00 44.62 248 GLY A CA 1
ATOM 1847 C C . GLY A 1 248 ? -18.572 8.339 -38.585 1.00 44.62 248 GLY A C 1
ATOM 1848 O O . GLY A 1 248 ? -18.038 7.878 -37.581 1.00 44.62 248 GLY A O 1
ATOM 1849 N N . SER A 1 249 ? -19.250 7.607 -39.463 1.00 46.69 249 SER A N 1
ATOM 1850 C CA . SER A 1 249 ? -19.260 6.151 -39.555 1.00 46.69 249 SER A CA 1
ATOM 1851 C C . SER A 1 249 ? -17.895 5.664 -40.045 1.00 46.69 249 SER A C 1
ATOM 1853 O O . SER A 1 249 ? -17.419 6.119 -41.082 1.00 46.69 249 SER A O 1
ATOM 1855 N N . GLY A 1 250 ? -17.274 4.733 -39.323 1.00 44.94 250 GLY A N 1
ATOM 1856 C CA . GLY A 1 250 ? -15.991 4.138 -39.693 1.00 44.94 250 GLY A CA 1
ATOM 1857 C C . GLY A 1 250 ? -15.942 2.664 -39.319 1.00 44.94 250 GLY A C 1
ATOM 1858 O O . GLY A 1 250 ? -15.456 2.292 -38.258 1.00 44.94 250 GLY A O 1
ATOM 1859 N N . SER A 1 251 ? -16.493 1.841 -40.203 1.00 47.25 251 SER A N 1
ATOM 1860 C CA . SER A 1 251 ? -16.319 0.393 -40.294 1.00 47.25 251 SER A CA 1
ATOM 1861 C C . SER A 1 251 ? -14.854 0.028 -40.567 1.00 47.25 251 SER A C 1
ATOM 1863 O O . SER A 1 251 ? -14.235 0.602 -41.459 1.00 47.25 251 SER A O 1
ATOM 1865 N N . GLY A 1 252 ? -14.311 -0.946 -39.832 1.00 41.38 252 GLY A N 1
ATOM 1866 C CA . GLY A 1 252 ? -12.933 -1.415 -39.996 1.00 41.38 252 GLY A CA 1
ATOM 1867 C C . GLY A 1 252 ? -12.726 -2.794 -39.377 1.00 41.38 252 GLY A C 1
ATOM 1868 O O . GLY A 1 252 ? -12.426 -2.930 -38.199 1.00 41.38 252 GLY A O 1
ATOM 1869 N N . SER A 1 253 ? -12.960 -3.798 -40.206 1.00 42.91 253 SER A N 1
ATOM 1870 C CA . SER A 1 253 ? -12.828 -5.241 -40.027 1.00 42.91 253 SER A CA 1
ATOM 1871 C C . SER A 1 253 ? -11.396 -5.751 -39.807 1.00 42.91 253 SER A C 1
ATOM 1873 O O . SER A 1 253 ? -10.449 -5.196 -40.352 1.00 42.91 253 SER A O 1
ATOM 1875 N N . GLY A 1 254 ? -11.295 -6.927 -39.171 1.00 37.34 254 GLY A N 1
ATOM 1876 C CA . GLY A 1 254 ? -10.346 -7.976 -39.569 1.00 37.34 254 GLY A CA 1
ATOM 1877 C C . GLY A 1 254 ? -9.154 -8.220 -38.641 1.00 37.34 254 GLY A C 1
ATOM 1878 O O . GLY A 1 254 ? -8.373 -7.317 -38.371 1.00 37.34 254 GLY A O 1
ATOM 1879 N N . GLY A 1 255 ? -8.967 -9.481 -38.231 1.00 41.03 255 GLY A N 1
ATOM 1880 C CA . GLY A 1 255 ? -7.655 -9.953 -37.772 1.00 41.03 255 GLY A CA 1
ATOM 1881 C C . GLY A 1 255 ? -7.654 -11.018 -36.681 1.00 41.03 255 GLY A C 1
ATOM 1882 O O . GLY A 1 255 ? -7.079 -10.802 -35.621 1.00 41.03 255 GLY A O 1
ATOM 1883 N N . SER A 1 256 ? -8.262 -12.174 -36.946 1.00 47.66 256 SER A N 1
ATOM 1884 C CA . SER A 1 256 ? -7.926 -13.423 -36.253 1.00 47.66 256 SER A CA 1
ATOM 1885 C C . SER A 1 256 ? -6.513 -13.856 -36.661 1.00 47.66 256 SER A C 1
ATOM 1887 O O . SER A 1 256 ? -6.231 -13.934 -37.855 1.00 47.66 256 SER A O 1
ATOM 1889 N N . SER A 1 257 ? -5.633 -14.163 -35.707 1.00 51.97 257 SER A N 1
ATOM 1890 C CA . SER A 1 257 ? -4.537 -15.106 -35.956 1.00 51.97 257 SER A CA 1
ATOM 1891 C C . SER A 1 257 ? -4.151 -15.826 -34.666 1.00 51.97 257 SER A C 1
ATOM 1893 O O . SER A 1 257 ? -3.675 -15.249 -33.690 1.00 51.97 257 SER A O 1
ATOM 1895 N N . THR A 1 258 ? -4.445 -17.117 -34.673 1.00 49.19 258 THR A N 1
ATOM 1896 C CA . THR A 1 258 ? -3.941 -18.148 -33.776 1.00 49.19 258 THR A CA 1
ATOM 1897 C C . THR A 1 258 ? -2.525 -18.523 -34.197 1.00 49.19 258 THR A C 1
ATOM 1899 O O . THR A 1 258 ? -2.324 -18.888 -35.353 1.00 49.19 258 THR A O 1
ATOM 1902 N N . CYS A 1 259 ? -1.578 -18.539 -33.263 1.00 46.84 259 CYS A N 1
ATOM 1903 C CA . CYS A 1 259 ? -0.305 -19.234 -33.445 1.00 46.84 259 CYS A CA 1
ATOM 1904 C C . CYS A 1 259 ? -0.169 -20.280 -32.339 1.00 46.84 259 CYS A C 1
ATOM 1906 O O . CYS A 1 259 ? 0.264 -19.988 -31.226 1.00 46.84 259 CYS A O 1
ATOM 1908 N N . ALA A 1 260 ? -0.589 -21.500 -32.663 1.00 46.44 260 ALA A N 1
ATOM 1909 C CA . ALA A 1 260 ? -0.114 -22.704 -32.011 1.00 46.44 260 ALA A CA 1
ATOM 1910 C C . ALA A 1 260 ? 1.290 -23.010 -32.549 1.00 46.44 260 ALA A C 1
ATOM 1912 O O . ALA A 1 260 ? 1.477 -23.068 -33.760 1.00 46.44 260 ALA A O 1
ATOM 1913 N N . HIS A 1 261 ? 2.252 -23.256 -31.665 1.00 42.28 261 HIS A N 1
ATOM 1914 C CA . HIS A 1 261 ? 3.424 -24.052 -32.008 1.00 42.28 261 HIS A CA 1
ATOM 1915 C C . HIS A 1 261 ? 3.635 -25.102 -30.923 1.00 42.28 261 HIS A C 1
ATOM 1917 O O . HIS A 1 261 ? 3.801 -24.803 -29.743 1.00 42.28 261 HIS A O 1
ATOM 1923 N N . LYS A 1 262 ? 3.546 -26.346 -31.383 1.00 51.00 262 LYS A N 1
ATOM 1924 C CA . LYS A 1 262 ? 3.879 -27.595 -30.711 1.00 51.00 262 LYS A CA 1
ATOM 1925 C C . LYS A 1 262 ? 5.224 -28.068 -31.284 1.00 51.00 262 LYS A C 1
ATOM 1927 O O . LYS A 1 262 ? 5.584 -27.641 -32.383 1.00 51.00 262 LYS A O 1
ATOM 1932 N N . THR A 1 263 ? 5.849 -29.011 -30.573 1.00 49.94 263 THR A N 1
ATOM 1933 C CA . THR A 1 263 ? 7.042 -29.824 -30.911 1.00 49.94 263 THR A CA 1
ATOM 1934 C C . THR A 1 263 ? 8.369 -29.062 -30.956 1.00 49.94 263 THR A C 1
ATOM 1936 O O . THR A 1 263 ? 8.441 -27.979 -31.519 1.00 49.94 263 THR A O 1
ATOM 1939 N N . THR A 1 264 ? 9.454 -29.562 -30.370 1.00 63.34 264 THR A N 1
ATOM 1940 C CA . THR A 1 264 ? 9.849 -30.954 -30.048 1.00 63.34 264 THR A CA 1
ATOM 1941 C C . THR A 1 264 ? 9.980 -31.256 -28.565 1.00 63.34 264 THR A C 1
ATOM 1943 O O . THR A 1 264 ? 10.556 -30.404 -27.856 1.00 63.34 264 THR A O 1
#